Protein AF-0000000071562976 (afdb_homodimer)

Radius of gyration: 23.57 Å; Cα contacts (8 Å, |Δi|>4): 390; chains: 2; bounding box: 51×80×64 Å

pLDDT: mean 84.8, std 20.84, range [28.28, 98.75]

Secondary structure (DSSP, 8-state):
--------------HHHHHHHHHHHH-HHHHTT-EEEEEHHHHHTTTTTT--HHHHHHHHHHHHH--BTTB-----HHHHHHHHT--HHHHHHHHHHHHHTTS-EEE--B-TTSPBPPPEEE-HHHHHHHHHHHHHHHHHHHHHHHHHHHHHS-HHHHHH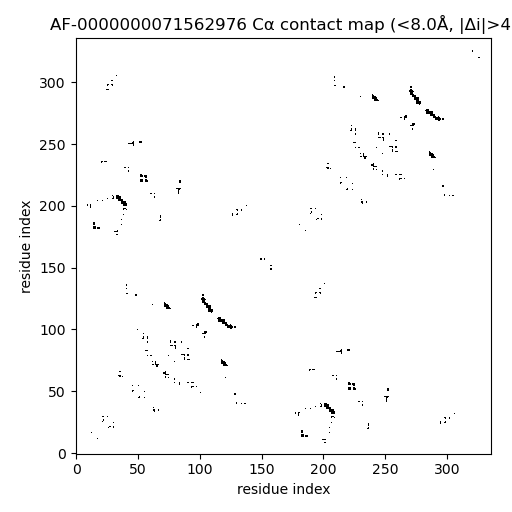HHH-----/--------------HHHHHHHHHHHH-HHHHTT-EEEEEHHHHHTTTTTT--HHHHHHHHHHHHH--BTTB-----HHHHHHHHT--HHHHHHHHHHHHHTTS-EEEEEE-TTSPEEEEEEE-HHHHHHHHHHHHHHHHHHHHHHHHHHHHHS-HHHHHHHHH-----

Sequence (336 aa):
MSDVQETAKVIPLRPAKAAKASEAKWGTAVMNMGFAIIPSLLLRAQQRLGLNPTQLAVLLQLCDYWWDEKRKPFPSKEALSQRLGLSTRQVQRHIADLEKADLVKRIERIGRHGGKLSNTYDLSGLVKRLQALEPEFRQVEEENRQRREEVGQPRHRRRIIGRIDPTPMSDVQETAKVIPLRPAKAAKASEAKWGTAVMNMGFAIIPSLLLRAQQRLGLNPTQLAVLLQLCDYWWDEKRKPFPSKEALSQRLGLSTRQVQRHIADLEKADLVKRIERIGRHGGKLSNTYDLSGLVKRLQALEPEFRQVEEENRQRREEVGQPRHRRRIIGRIDPTP

Structure (mmCIF, N/CA/C/O backbone):
data_AF-0000000071562976-model_v1
#
loop_
_entity.id
_entity.type
_entity.pdbx_description
1 polymer 'Helix-turn-helix domain-containing protein'
#
loop_
_atom_site.group_PDB
_atom_site.id
_atom_site.type_symbol
_atom_site.label_atom_id
_atom_site.label_alt_id
_atom_site.label_comp_id
_atom_site.label_asym_id
_atom_site.label_entity_id
_atom_site.label_seq_id
_atom_site.pdbx_PDB_ins_code
_atom_site.Cartn_x
_atom_site.Cartn_y
_atom_site.Cartn_z
_atom_site.occupancy
_atom_site.B_iso_or_equiv
_atom_site.auth_seq_id
_atom_site.auth_comp_id
_atom_site.auth_asym_id
_atom_site.auth_atom_id
_atom_site.pdbx_PDB_model_num
ATOM 1 N N . MET A 1 1 ? -13.117 -30.938 -19.797 1 28.28 1 MET A N 1
ATOM 2 C CA . MET A 1 1 ? -13.328 -29.5 -19.625 1 28.28 1 MET A CA 1
ATOM 3 C C . MET A 1 1 ? -12.023 -28.812 -19.219 1 28.28 1 MET A C 1
ATOM 5 O O . MET A 1 1 ? -11.398 -29.188 -18.234 1 28.28 1 MET A O 1
ATOM 9 N N . SER A 1 2 ? -11.227 -28.266 -20.219 1 28.61 2 SER A N 1
ATOM 10 C CA . SER A 1 2 ? -9.914 -27.625 -20.203 1 28.61 2 SER A CA 1
ATOM 11 C C . SER A 1 2 ? -9.914 -26.422 -19.266 1 28.61 2 SER A C 1
ATOM 13 O O . SER A 1 2 ? -10.797 -25.562 -19.359 1 28.61 2 SER A O 1
ATOM 15 N N . ASP A 1 3 ? -9.391 -26.547 -18.078 1 30.34 3 ASP A N 1
ATOM 16 C CA . ASP A 1 3 ? -9.211 -25.5 -17.078 1 30.34 3 ASP A CA 1
ATOM 17 C C . ASP A 1 3 ? -8.523 -24.281 -17.688 1 30.34 3 ASP A C 1
ATOM 19 O O . ASP A 1 3 ? -7.387 -24.375 -18.156 1 30.34 3 ASP A O 1
ATOM 23 N N . VAL A 1 4 ? -9.242 -23.359 -18.297 1 33.41 4 VAL A N 1
ATOM 24 C CA . VAL A 1 4 ? -8.836 -22.031 -18.766 1 33.41 4 VAL A CA 1
ATOM 25 C C . VAL A 1 4 ? -8.016 -21.344 -17.672 1 33.41 4 VAL A C 1
ATOM 27 O O . VAL A 1 4 ? -8.547 -20.922 -16.641 1 33.41 4 VAL A O 1
ATOM 30 N N . GLN A 1 5 ? -6.836 -21.781 -17.422 1 32.97 5 GLN A N 1
ATOM 31 C CA . GLN A 1 5 ? -5.898 -20.984 -16.641 1 32.97 5 GLN A CA 1
ATOM 32 C C . GLN A 1 5 ? -5.809 -19.562 -17.188 1 32.97 5 GLN A C 1
ATOM 34 O O . GLN A 1 5 ? -5.121 -19.312 -18.172 1 32.97 5 GLN A O 1
ATOM 39 N N . GLU A 1 6 ? -6.871 -18.844 -17.141 1 33.91 6 GLU A N 1
ATOM 40 C CA . GLU A 1 6 ? -6.82 -17.438 -17.531 1 33.91 6 GLU A CA 1
ATOM 41 C C . GLU A 1 6 ? -5.625 -16.734 -16.891 1 33.91 6 GLU A C 1
ATOM 43 O O . GLU A 1 6 ? -5.551 -16.625 -15.664 1 33.91 6 GLU A O 1
ATOM 48 N N . THR A 1 7 ? -4.5 -16.891 -17.438 1 35.5 7 THR A N 1
ATOM 49 C CA . THR A 1 7 ? -3.311 -16.109 -17.156 1 35.5 7 THR A CA 1
ATOM 50 C C . THR A 1 7 ? -3.678 -14.641 -16.922 1 35.5 7 THR A C 1
ATOM 52 O O . THR A 1 7 ? -4.406 -14.047 -17.719 1 35.5 7 THR A O 1
ATOM 55 N N . ALA A 1 8 ? -3.744 -14.266 -15.68 1 39.56 8 ALA A N 1
ATOM 56 C CA . ALA A 1 8 ? -3.938 -12.844 -15.43 1 39.56 8 ALA A CA 1
ATOM 57 C C . ALA A 1 8 ? -2.977 -12 -16.281 1 39.56 8 ALA A C 1
ATOM 59 O O . ALA A 1 8 ? -1.781 -11.938 -15.977 1 39.56 8 ALA A O 1
ATOM 60 N N . LYS A 1 9 ? -3.162 -11.82 -17.594 1 34.53 9 LYS A N 1
ATOM 61 C CA . LYS A 1 9 ? -2.393 -10.859 -18.375 1 34.53 9 LYS A CA 1
ATOM 62 C C . LYS A 1 9 ? -2.398 -9.484 -17.719 1 34.53 9 LYS A C 1
ATOM 64 O O . LYS A 1 9 ? -3.461 -8.898 -17.5 1 34.53 9 LYS A O 1
ATOM 69 N N . VAL A 1 10 ? -1.383 -9.117 -17.094 1 38.47 10 VAL A N 1
ATOM 70 C CA . VAL A 1 10 ? -1.21 -7.738 -16.656 1 38.47 10 VAL A CA 1
ATOM 71 C C . VAL A 1 10 ? -1.42 -6.781 -17.828 1 38.47 10 VAL A C 1
ATOM 73 O O . VAL A 1 10 ? -0.586 -6.707 -18.734 1 38.47 10 VAL A O 1
ATOM 76 N N . ILE A 1 11 ? -2.566 -6.637 -18.453 1 40.69 11 ILE A N 1
ATOM 77 C CA . ILE A 1 11 ? -2.811 -5.586 -19.438 1 40.69 11 ILE A CA 1
ATOM 78 C C . ILE A 1 11 ? -2.473 -4.227 -18.828 1 40.69 11 ILE A C 1
ATOM 80 O O . ILE A 1 11 ? -2.955 -3.883 -17.75 1 40.69 11 ILE A O 1
ATOM 84 N N . PRO A 1 12 ? -1.401 -3.615 -19.344 1 45.16 12 PRO A N 1
ATOM 85 C CA . PRO A 1 12 ? -1.228 -2.232 -18.891 1 45.16 12 PRO A CA 1
ATOM 86 C C . PRO A 1 12 ? -2.541 -1.454 -18.859 1 45.16 12 PRO A C 1
ATOM 88 O O . PRO A 1 12 ? -3.223 -1.34 -19.875 1 45.16 12 PRO A O 1
ATOM 91 N N . LEU A 1 13 ? -3.262 -1.615 -17.891 1 53.12 13 LEU A N 1
ATOM 92 C CA . LEU A 1 13 ? -4.543 -0.92 -17.812 1 53.12 13 LEU A CA 1
ATOM 93 C C . LEU A 1 13 ? -4.375 0.564 -18.125 1 53.12 13 LEU A C 1
ATOM 95 O O . LEU A 1 13 ? -3.475 1.216 -17.578 1 53.12 13 LEU A O 1
ATOM 99 N N . ARG A 1 14 ? -4.977 1.063 -19.156 1 59.69 14 ARG A N 1
ATOM 100 C CA . ARG A 1 14 ? -5.133 2.49 -19.422 1 59.69 14 ARG A CA 1
ATOM 101 C C . ARG A 1 14 ? -5.648 3.227 -18.203 1 59.69 14 ARG A C 1
ATOM 103 O O . ARG A 1 14 ? -6.543 2.734 -17.5 1 59.69 14 ARG A O 1
ATOM 110 N N . PRO A 1 15 ? -5.059 4.215 -17.828 1 63.81 15 PRO A N 1
ATOM 111 C CA . PRO A 1 15 ? -5.363 4.969 -16.609 1 63.81 15 PRO A CA 1
ATOM 112 C C . PRO A 1 15 ? -6.863 5.137 -16.375 1 63.81 15 PRO A C 1
ATOM 114 O O . PRO A 1 15 ? -7.34 4.98 -15.258 1 63.81 15 PRO A O 1
ATOM 117 N N . ALA A 1 16 ? -7.57 5.367 -17.453 1 67.81 16 ALA A N 1
ATOM 118 C CA . ALA A 1 16 ? -9.016 5.539 -17.312 1 67.81 16 ALA A CA 1
ATOM 119 C C . ALA A 1 16 ? -9.68 4.234 -16.891 1 67.81 16 ALA A C 1
ATOM 121 O O . ALA A 1 16 ? -10.578 4.238 -16.047 1 67.81 16 ALA A O 1
ATOM 122 N N . LYS A 1 17 ? -9.242 3.209 -17.406 1 77.75 17 LYS A N 1
ATOM 123 C CA . LYS A 1 17 ? -9.789 1.901 -17.062 1 77.75 17 LYS A CA 1
ATOM 124 C C . LYS A 1 17 ? -9.438 1.53 -15.625 1 77.75 17 LYS A C 1
ATOM 126 O O . LYS A 1 17 ? -10.273 0.983 -14.898 1 77.75 17 LYS A O 1
ATOM 131 N N . ALA A 1 18 ? -8.32 1.975 -15.273 1 82.88 18 ALA A N 1
ATOM 132 C CA . ALA A 1 18 ? -7.875 1.669 -13.914 1 82.88 18 ALA A CA 1
ATOM 133 C C . ALA A 1 18 ? -8.703 2.43 -12.891 1 82.88 18 ALA A C 1
ATOM 135 O O . ALA A 1 18 ? -9.047 1.889 -11.836 1 82.88 18 ALA A O 1
ATOM 136 N N . ALA A 1 19 ? -9.016 3.68 -13.234 1 81.44 19 ALA A N 1
ATOM 137 C CA . ALA A 1 19 ? -9.844 4.484 -12.344 1 81.44 19 ALA A CA 1
ATOM 138 C C . ALA A 1 19 ? -11.242 3.896 -12.219 1 81.44 19 ALA A C 1
ATOM 140 O O . ALA A 1 19 ? -11.781 3.781 -11.109 1 81.44 19 ALA A O 1
ATOM 141 N N . LYS A 1 20 ? -11.789 3.537 -13.312 1 85.38 20 LYS A N 1
ATOM 142 C CA . LYS A 1 20 ? -13.125 2.941 -13.312 1 85.38 20 LYS A CA 1
ATOM 143 C C . LYS A 1 20 ? -13.133 1.619 -12.555 1 85.38 20 LYS A C 1
ATOM 145 O O . LYS A 1 20 ? -14.062 1.346 -11.789 1 85.38 20 LYS A O 1
ATOM 150 N N . ALA A 1 21 ? -12.125 0.85 -12.758 1 88.75 21 ALA A N 1
ATOM 151 C CA . ALA A 1 21 ? -12.023 -0.434 -12.07 1 88.75 21 ALA A CA 1
ATOM 152 C C . ALA A 1 21 ? -11.891 -0.238 -10.562 1 88.75 21 ALA A C 1
ATOM 154 O O . ALA A 1 21 ? -12.477 -0.989 -9.781 1 88.75 21 ALA A O 1
ATOM 155 N N . SER A 1 22 ? -11.188 0.788 -10.133 1 91.94 22 SER A N 1
ATOM 156 C CA . SER A 1 22 ? -11.008 1.069 -8.711 1 91.94 22 SER A CA 1
ATOM 157 C C . SER A 1 22 ? -12.305 1.552 -8.078 1 91.94 22 SER A C 1
ATOM 159 O O . SER A 1 22 ? -12.625 1.181 -6.941 1 91.94 22 SER A O 1
ATOM 161 N N . GLU A 1 23 ? -12.992 2.383 -8.852 1 92.75 23 GLU A N 1
ATOM 162 C CA . GLU A 1 23 ? -14.289 2.826 -8.359 1 92.75 23 GLU A CA 1
ATOM 163 C C . GLU A 1 23 ? -15.258 1.653 -8.211 1 92.75 23 GLU A C 1
ATOM 165 O O . GLU A 1 23 ? -16.062 1.612 -7.273 1 92.75 23 GLU A O 1
ATOM 170 N N . ALA A 1 24 ? -15.219 0.771 -9.156 1 92.19 24 ALA A N 1
ATOM 171 C CA . ALA A 1 24 ? -16.078 -0.412 -9.086 1 92.19 24 ALA A CA 1
ATOM 172 C C . ALA A 1 24 ? -15.703 -1.285 -7.891 1 92.19 24 ALA A C 1
ATOM 174 O O . ALA A 1 24 ? -16.578 -1.861 -7.242 1 92.19 24 ALA A O 1
ATOM 175 N N . LYS A 1 25 ? -14.484 -1.348 -7.508 1 94.06 25 LYS A N 1
ATOM 176 C CA . LYS A 1 25 ? -13.992 -2.189 -6.422 1 94.06 25 LYS A CA 1
ATOM 177 C C . LYS A 1 25 ? -14.25 -1.543 -5.062 1 94.06 25 LYS A C 1
ATOM 179 O O . LYS A 1 25 ? -14.82 -2.17 -4.168 1 94.06 25 LYS A O 1
ATOM 184 N N . TRP A 1 26 ? -13.922 -0.272 -4.973 1 96.25 26 TRP A N 1
ATOM 185 C CA . TRP A 1 26 ? -13.844 0.362 -3.662 1 96.25 26 TRP A CA 1
ATOM 186 C C . TRP A 1 26 ? -15.047 1.26 -3.414 1 96.25 26 TRP A C 1
ATOM 188 O O . TRP A 1 26 ? -15.367 1.577 -2.266 1 96.25 26 TRP A O 1
ATOM 198 N N . GLY A 1 27 ? -15.742 1.74 -4.441 1 95.94 27 GLY A N 1
ATOM 199 C CA . GLY A 1 27 ? -16.797 2.734 -4.352 1 95.94 27 GLY A CA 1
ATOM 200 C C . GLY A 1 27 ? -16.328 4.141 -4.664 1 95.94 27 GLY A C 1
ATOM 201 O O . GLY A 1 27 ? -15.219 4.523 -4.301 1 95.94 27 GLY A O 1
ATOM 202 N N . THR A 1 28 ? -17.203 4.855 -5.27 1 96 28 THR A N 1
ATOM 203 C CA . THR A 1 28 ? -16.875 6.191 -5.742 1 96 28 THR A CA 1
ATOM 204 C C . THR A 1 28 ? -16.578 7.121 -4.566 1 96 28 THR A C 1
ATOM 206 O O . THR A 1 28 ? -15.594 7.871 -4.594 1 96 28 THR A O 1
ATOM 209 N N . ALA A 1 29 ? -17.344 7.07 -3.572 1 97 29 ALA A N 1
ATOM 210 C CA . ALA A 1 29 ? -17.172 7.957 -2.422 1 97 29 ALA A CA 1
ATOM 211 C C . ALA A 1 29 ? -15.812 7.738 -1.769 1 97 29 ALA A C 1
ATOM 213 O O . ALA A 1 29 ? -15.133 8.703 -1.409 1 97 29 ALA A O 1
ATOM 214 N N . VAL A 1 30 ? -15.398 6.504 -1.681 1 97.88 30 VAL A N 1
ATOM 215 C CA . VAL A 1 30 ? -14.125 6.145 -1.073 1 97.88 30 VAL A CA 1
ATOM 216 C C . VAL A 1 30 ? -12.977 6.641 -1.949 1 97.88 30 VAL A C 1
ATOM 218 O O . VAL A 1 30 ? -12.016 7.238 -1.451 1 97.88 30 VAL A O 1
ATOM 221 N N . MET A 1 31 ? -13.125 6.512 -3.258 1 95.44 31 MET A N 1
ATOM 222 C CA . MET A 1 31 ? -12.055 6.895 -4.176 1 95.44 31 MET A CA 1
ATOM 223 C C . MET A 1 31 ? -11.945 8.414 -4.277 1 95.44 31 MET A C 1
ATOM 225 O O . MET A 1 31 ? -10.859 8.945 -4.508 1 95.44 31 MET A O 1
ATOM 229 N N . ASN A 1 32 ? -13.039 9.102 -3.98 1 94.19 32 ASN A N 1
ATOM 230 C CA . ASN A 1 32 ? -13.047 10.562 -4.059 1 94.19 32 ASN A CA 1
ATOM 231 C C . ASN A 1 32 ? -12.273 11.188 -2.9 1 94.19 32 ASN A C 1
ATOM 233 O O . ASN A 1 32 ? -11.953 12.375 -2.934 1 94.19 32 ASN A O 1
ATOM 237 N N . MET A 1 33 ? -11.969 10.383 -1.949 1 95.31 33 MET A N 1
ATOM 238 C CA . MET A 1 33 ? -11.156 10.883 -0.845 1 95.31 33 MET A CA 1
ATOM 239 C C . MET A 1 33 ? -9.672 10.828 -1.188 1 95.31 33 MET A C 1
ATOM 241 O O . MET A 1 33 ? -8.828 11.273 -0.403 1 95.31 33 MET A O 1
ATOM 245 N N . GLY A 1 34 ? -9.367 10.266 -2.336 1 93.5 34 GLY A N 1
ATOM 246 C CA . GLY A 1 34 ? -7.992 10.148 -2.789 1 93.5 34 GLY A CA 1
ATOM 247 C C . GLY A 1 34 ? -7.488 8.719 -2.812 1 93.5 34 GLY A C 1
ATOM 248 O O . GLY A 1 34 ? -8.125 7.82 -2.268 1 93.5 34 GLY A O 1
ATOM 249 N N . PHE A 1 35 ? -6.371 8.578 -3.479 1 94.81 35 PHE A N 1
ATOM 250 C CA . PHE A 1 35 ? -5.773 7.25 -3.615 1 94.81 35 PHE A CA 1
ATOM 251 C C . PHE A 1 35 ? -4.281 7.355 -3.902 1 94.81 35 PHE A C 1
ATOM 253 O O . PHE A 1 35 ? -3.799 8.406 -4.34 1 94.81 35 PHE A O 1
ATOM 260 N N . ALA A 1 36 ? -3.609 6.312 -3.557 1 95.06 36 ALA A N 1
ATOM 261 C CA . ALA A 1 36 ? -2.199 6.152 -3.9 1 95.06 36 ALA A CA 1
ATOM 262 C C . ALA A 1 36 ? -2.012 5.066 -4.953 1 95.06 36 ALA A C 1
ATOM 264 O O . ALA A 1 36 ? -2.598 3.984 -4.852 1 95.06 36 ALA A O 1
ATOM 265 N N . ILE A 1 37 ? -1.246 5.422 -5.984 1 94.19 37 ILE A N 1
ATOM 266 C CA . ILE A 1 37 ? -0.878 4.422 -6.98 1 94.19 37 ILE A CA 1
ATOM 267 C C . ILE A 1 37 ? 0.48 3.818 -6.629 1 94.19 37 ILE A C 1
ATOM 269 O O . ILE A 1 37 ? 1.503 4.504 -6.68 1 94.19 37 ILE A O 1
ATOM 273 N N . ILE A 1 38 ? 0.472 2.574 -6.293 1 96.62 38 ILE A N 1
ATOM 274 C CA . ILE A 1 38 ? 1.676 1.891 -5.832 1 96.62 38 ILE A CA 1
ATOM 275 C C . ILE A 1 38 ? 2.168 0.925 -6.91 1 96.62 38 ILE A C 1
ATOM 277 O O . ILE A 1 38 ? 1.433 0.028 -7.328 1 96.62 38 ILE A O 1
ATOM 281 N N . PRO A 1 39 ? 3.381 1.132 -7.375 1 97.31 39 PRO A N 1
ATOM 282 C CA . PRO A 1 39 ? 3.887 0.134 -8.32 1 97.31 39 PRO A CA 1
ATOM 283 C C . PRO A 1 39 ? 3.852 -1.284 -7.754 1 97.31 39 PRO A C 1
ATOM 285 O O . PRO A 1 39 ? 4.273 -1.513 -6.617 1 97.31 39 PRO A O 1
ATOM 288 N N . SER A 1 40 ? 3.359 -2.24 -8.578 1 97.62 40 SER A N 1
ATOM 289 C CA . SER A 1 40 ? 3.342 -3.633 -8.148 1 97.62 40 SER A CA 1
ATOM 290 C C . SER A 1 40 ? 4.746 -4.125 -7.809 1 97.62 40 SER A C 1
ATOM 292 O O . SER A 1 40 ? 4.922 -4.945 -6.902 1 97.62 40 SER A O 1
ATOM 294 N N . LEU A 1 41 ? 5.691 -3.564 -8.516 1 98.44 41 LEU A N 1
ATOM 295 C CA . LEU A 1 41 ? 7.082 -3.951 -8.289 1 98.44 41 LEU A CA 1
ATOM 296 C C . LEU A 1 41 ? 7.504 -3.66 -6.855 1 98.44 41 LEU A C 1
ATOM 298 O O . LEU A 1 41 ? 8.289 -4.41 -6.27 1 98.44 41 LEU A O 1
ATOM 302 N N . LEU A 1 42 ? 7.023 -2.588 -6.246 1 98.69 42 LEU A N 1
ATOM 303 C CA . LEU A 1 42 ? 7.328 -2.256 -4.855 1 98.69 42 LEU A CA 1
ATOM 304 C C . LEU A 1 42 ? 6.879 -3.369 -3.92 1 98.69 42 LEU A C 1
ATOM 306 O O . LEU A 1 42 ? 7.613 -3.754 -3.006 1 98.69 42 LEU A O 1
ATOM 310 N N . LEU A 1 43 ? 5.746 -3.928 -4.195 1 98.56 43 LEU A N 1
ATOM 311 C CA . LEU A 1 43 ? 5.18 -4.977 -3.355 1 98.56 43 LEU A CA 1
ATOM 312 C C . LEU A 1 43 ? 5.82 -6.328 -3.666 1 98.56 43 LEU A C 1
ATOM 314 O O . LEU A 1 43 ? 6.188 -7.07 -2.752 1 98.56 43 LEU A O 1
ATOM 318 N N . ARG A 1 44 ? 6.047 -6.602 -4.926 1 98.12 44 ARG A N 1
ATOM 319 C CA . ARG A 1 44 ? 6.621 -7.875 -5.348 1 98.12 44 ARG A CA 1
ATOM 320 C C . ARG A 1 44 ? 8.07 -8 -4.883 1 98.12 44 ARG A C 1
ATOM 322 O O . ARG A 1 44 ? 8.531 -9.102 -4.566 1 98.12 44 ARG A O 1
ATOM 329 N N . ALA A 1 45 ? 8.766 -6.902 -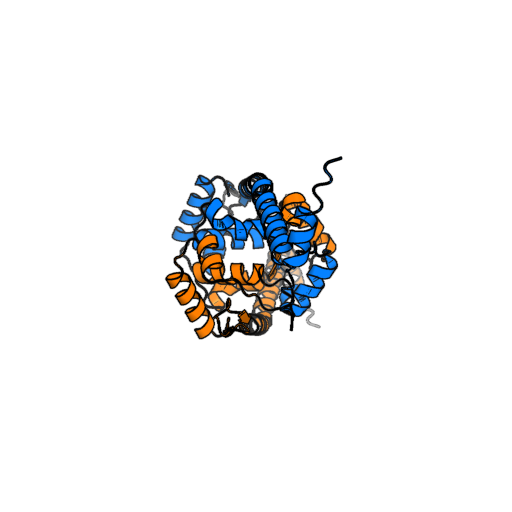4.848 1 98.44 45 ALA A N 1
ATOM 330 C CA . ALA A 1 45 ? 10.188 -6.918 -4.535 1 98.44 45 ALA A CA 1
ATOM 331 C C . ALA A 1 45 ? 10.43 -6.594 -3.062 1 98.44 45 ALA A C 1
ATOM 333 O O . ALA A 1 45 ? 11.547 -6.238 -2.674 1 98.44 45 ALA A O 1
ATOM 334 N N . GLN A 1 46 ? 9.438 -6.684 -2.27 1 98.56 46 GLN A N 1
ATOM 335 C CA . GLN A 1 46 ? 9.547 -6.312 -0.862 1 98.56 46 GLN A CA 1
ATOM 336 C C . GLN A 1 46 ? 10.766 -6.965 -0.213 1 98.56 46 GLN A C 1
ATOM 338 O O . GLN A 1 46 ? 11.57 -6.289 0.43 1 98.56 46 GLN A O 1
ATOM 343 N N . GLN A 1 47 ? 11.023 -8.227 -0.416 1 97.12 47 GLN A N 1
ATOM 344 C CA . GLN A 1 47 ? 12.133 -8.938 0.206 1 97.12 47 GLN A CA 1
ATOM 345 C C . GLN A 1 47 ? 13.469 -8.5 -0.393 1 97.12 47 GLN A C 1
ATOM 347 O O . GLN A 1 47 ? 14.461 -8.344 0.326 1 97.12 47 GLN A O 1
ATOM 352 N N . ARG A 1 48 ? 13.445 -8.336 -1.679 1 97 48 ARG A N 1
ATOM 353 C CA . ARG A 1 48 ? 14.664 -7.898 -2.346 1 97 48 ARG A CA 1
ATOM 354 C C . ARG A 1 48 ? 15.07 -6.504 -1.874 1 97 48 ARG A C 1
ATOM 356 O O . ARG A 1 48 ? 16.266 -6.18 -1.835 1 97 48 ARG A O 1
ATOM 363 N N . LEU A 1 49 ? 14.07 -5.715 -1.507 1 98.19 49 LEU A N 1
ATOM 364 C CA . LEU A 1 49 ? 14.312 -4.371 -0.995 1 98.19 49 LEU A CA 1
ATOM 365 C C . LEU A 1 49 ? 14.75 -4.418 0.466 1 98.19 49 LEU A C 1
ATOM 367 O O . LEU A 1 49 ? 15.148 -3.396 1.033 1 98.19 49 LEU A O 1
ATOM 371 N N . GLY A 1 50 ? 14.633 -5.543 1.075 1 97.31 50 GLY A N 1
ATOM 372 C CA . GLY A 1 50 ? 15.023 -5.703 2.465 1 97.31 50 GLY A CA 1
ATOM 373 C C . GLY A 1 50 ? 14.008 -5.145 3.443 1 97.31 50 GLY A C 1
ATOM 374 O O . GLY A 1 50 ? 14.359 -4.766 4.562 1 97.31 50 GLY A O 1
ATOM 375 N N . LEU A 1 51 ? 12.766 -5.109 3.057 1 98.44 51 LEU A N 1
ATOM 376 C CA . LEU A 1 51 ? 11.734 -4.48 3.879 1 98.44 51 LEU A CA 1
ATOM 377 C C . LEU A 1 51 ? 10.977 -5.52 4.688 1 98.44 51 LEU A C 1
ATOM 379 O O . LEU A 1 51 ? 10.406 -6.461 4.125 1 98.44 51 LEU A O 1
ATOM 383 N N . ASN A 1 52 ? 10.961 -5.367 5.98 1 98.19 52 ASN A N 1
ATOM 384 C CA . ASN A 1 52 ? 9.984 -6.125 6.754 1 98.19 52 ASN A CA 1
ATOM 385 C C . ASN A 1 52 ? 8.586 -5.523 6.633 1 98.19 52 ASN A C 1
ATOM 387 O O . ASN A 1 52 ? 8.422 -4.449 6.055 1 98.19 52 ASN A O 1
ATOM 391 N N . PRO A 1 53 ? 7.594 -6.207 7.137 1 98.56 53 PRO A N 1
ATOM 392 C CA . PRO A 1 53 ? 6.223 -5.73 6.934 1 98.56 53 PRO A CA 1
ATOM 393 C C . PRO A 1 53 ? 5.984 -4.344 7.523 1 98.56 53 PRO A C 1
ATOM 395 O O . PRO A 1 53 ? 5.277 -3.529 6.926 1 98.56 53 PRO A O 1
ATOM 398 N N . THR A 1 54 ? 6.574 -4.043 8.641 1 98.56 54 THR A N 1
ATOM 399 C CA . THR A 1 54 ? 6.379 -2.742 9.266 1 98.56 54 THR A CA 1
ATOM 400 C C . THR A 1 54 ? 7.031 -1.64 8.438 1 98.56 54 THR A C 1
ATOM 402 O O . THR A 1 54 ? 6.445 -0.573 8.242 1 98.56 54 THR A O 1
ATOM 405 N N . GLN A 1 55 ? 8.188 -1.931 7.977 1 98.56 55 GLN A N 1
ATOM 406 C CA . GLN A 1 55 ? 8.891 -0.972 7.129 1 98.56 55 GLN A CA 1
ATOM 407 C C . GLN A 1 55 ? 8.117 -0.713 5.836 1 98.56 55 GLN A C 1
ATOM 409 O O . GLN A 1 55 ? 8.047 0.424 5.363 1 98.56 55 GLN A O 1
ATOM 414 N N . LEU A 1 56 ? 7.527 -1.733 5.281 1 98.75 56 LEU A N 1
ATOM 415 C CA . LEU A 1 56 ? 6.672 -1.55 4.113 1 98.75 56 LEU A CA 1
ATOM 416 C C . LEU A 1 56 ? 5.484 -0.652 4.441 1 98.75 56 LEU A C 1
ATOM 418 O O . LEU A 1 56 ? 5.145 0.242 3.666 1 98.75 56 LEU A O 1
ATOM 422 N N . ALA A 1 57 ? 4.871 -0.912 5.566 1 98.75 57 ALA A N 1
ATOM 423 C CA . ALA A 1 57 ? 3.717 -0.112 5.973 1 98.75 57 ALA A CA 1
ATOM 424 C C . ALA A 1 57 ? 4.094 1.36 6.109 1 98.75 57 ALA A C 1
ATOM 426 O O . ALA A 1 57 ? 3.371 2.238 5.633 1 98.75 57 ALA A O 1
ATOM 427 N N . VAL A 1 58 ? 5.242 1.632 6.719 1 98.69 58 VAL A N 1
ATOM 428 C CA . VAL A 1 58 ? 5.727 3 6.871 1 98.69 58 VAL A CA 1
ATOM 429 C C . VAL A 1 58 ? 5.945 3.629 5.496 1 98.69 58 VAL A C 1
ATOM 431 O O . VAL A 1 58 ? 5.535 4.766 5.258 1 98.69 58 VAL A O 1
ATOM 434 N N . LEU A 1 59 ? 6.527 2.883 4.648 1 98.44 59 LEU A N 1
ATOM 435 C CA . LEU A 1 59 ? 6.832 3.355 3.303 1 98.44 59 LEU A CA 1
ATOM 436 C C . LEU A 1 59 ? 5.551 3.664 2.531 1 98.44 59 LEU A C 1
ATOM 438 O O . LEU A 1 59 ? 5.469 4.68 1.839 1 98.44 59 LEU A O 1
ATOM 442 N N . LEU A 1 60 ? 4.559 2.873 2.688 1 98.44 60 LEU A N 1
ATOM 443 C CA . LEU A 1 60 ? 3.299 3.064 1.979 1 98.44 60 LEU A CA 1
ATOM 444 C C . LEU A 1 60 ? 2.541 4.266 2.531 1 98.44 60 LEU A C 1
ATOM 446 O O . LEU A 1 60 ? 1.874 4.984 1.78 1 98.44 60 LEU A O 1
ATOM 450 N N . GLN A 1 61 ? 2.639 4.473 3.807 1 98.44 61 GLN A N 1
ATOM 451 C CA . GLN A 1 61 ? 2.07 5.68 4.391 1 98.44 61 GLN A CA 1
ATOM 452 C C . GLN A 1 61 ? 2.729 6.934 3.814 1 98.44 61 GLN A C 1
ATOM 454 O O . GLN A 1 61 ? 2.045 7.898 3.469 1 98.44 61 GLN A O 1
ATOM 459 N N . LEU A 1 62 ? 4.039 6.898 3.67 1 98.06 62 LEU A N 1
ATOM 460 C CA . LEU A 1 62 ? 4.754 8.023 3.07 1 98.06 62 LEU A CA 1
ATOM 461 C C . LEU A 1 62 ? 4.32 8.234 1.624 1 98.06 62 LEU A C 1
ATOM 463 O O . LEU A 1 62 ? 4.133 9.367 1.187 1 98.06 62 LEU A O 1
ATOM 467 N N . CYS A 1 63 ? 4.086 7.152 0.911 1 97.12 63 CYS A N 1
ATOM 468 C CA . CYS A 1 63 ? 3.656 7.227 -0.481 1 97.12 63 CYS A CA 1
ATOM 469 C C . CYS A 1 63 ? 2.271 7.852 -0.59 1 97.12 63 CYS A C 1
ATOM 471 O O . CYS A 1 63 ? 1.985 8.57 -1.548 1 97.12 63 CYS A O 1
ATOM 473 N N . ASP A 1 64 ? 1.445 7.605 0.349 1 96.75 64 ASP A N 1
ATOM 474 C CA . ASP A 1 64 ? 0.101 8.172 0.333 1 96.75 64 ASP A CA 1
ATOM 475 C C . ASP A 1 64 ? 0.147 9.695 0.461 1 96.75 64 ASP A C 1
ATOM 477 O O . ASP A 1 64 ? -0.712 10.398 -0.08 1 96.75 64 ASP A O 1
ATOM 481 N N . TYR A 1 65 ? 1.158 10.195 1.168 1 96.25 65 TYR A N 1
ATOM 482 C CA . TYR A 1 65 ? 1.326 11.641 1.325 1 96.25 65 TYR A CA 1
ATOM 483 C C . TYR A 1 65 ? 1.956 12.25 0.08 1 96.25 65 TYR A C 1
ATOM 485 O O . TYR A 1 65 ? 1.95 13.477 -0.087 1 96.25 65 TYR A O 1
ATOM 493 N N . TRP A 1 66 ? 2.51 11.391 -0.794 1 92.5 66 TRP A N 1
ATOM 494 C CA . TRP A 1 66 ? 3.252 11.859 -1.959 1 92.5 66 TRP A CA 1
ATOM 495 C C . TRP A 1 66 ? 2.334 12.008 -3.168 1 92.5 66 TRP A C 1
ATOM 497 O O . TRP A 1 66 ? 2.318 11.148 -4.051 1 92.5 66 TRP A O 1
ATOM 507 N N . TRP A 1 67 ? 1.631 13.07 -3.311 1 80.69 67 TRP A N 1
ATOM 508 C CA . TRP A 1 67 ? 0.62 13.273 -4.344 1 80.69 67 TRP A CA 1
ATOM 509 C C . TRP A 1 67 ? 1.235 13.898 -5.594 1 80.69 67 TRP A C 1
ATOM 511 O O . TRP A 1 67 ? 0.779 13.641 -6.711 1 80.69 67 TRP A O 1
ATOM 521 N N . ASP A 1 68 ? 2.193 14.703 -5.402 1 77.19 68 ASP A N 1
ATOM 522 C CA . ASP A 1 68 ? 2.83 15.43 -6.5 1 77.19 68 ASP A CA 1
ATOM 523 C C . ASP A 1 68 ? 4.328 15.148 -6.551 1 77.19 68 ASP A C 1
ATOM 525 O O . ASP A 1 68 ? 5.043 15.375 -5.57 1 77.19 68 ASP A O 1
ATOM 529 N N . GLU A 1 69 ? 4.711 14.703 -7.75 1 78.38 69 GLU A N 1
ATOM 530 C CA . GLU A 1 69 ? 6.117 14.367 -7.93 1 78.38 69 GLU A CA 1
ATOM 531 C C . GLU A 1 69 ? 7.023 15.508 -7.473 1 78.38 69 GLU A C 1
ATOM 533 O O . GLU A 1 69 ? 8.094 15.273 -6.918 1 78.38 69 GLU A O 1
ATOM 538 N N . LYS A 1 70 ? 6.578 16.672 -7.672 1 84.06 70 LYS A N 1
ATOM 539 C CA . LYS A 1 70 ? 7.43 17.828 -7.402 1 84.06 70 LYS A CA 1
ATOM 540 C C . LYS A 1 70 ? 7.344 18.25 -5.938 1 84.06 70 LYS A C 1
ATOM 542 O O . LYS A 1 70 ? 8.117 19.094 -5.477 1 84.06 70 LYS A O 1
ATOM 547 N N . ARG A 1 71 ? 6.465 17.688 -5.219 1 87.5 71 ARG A N 1
ATOM 548 C CA . ARG A 1 71 ? 6.293 18.031 -3.812 1 87.5 71 ARG A CA 1
ATOM 549 C C . ARG A 1 71 ? 6.5 16.797 -2.924 1 87.5 71 ARG A C 1
ATOM 551 O O . ARG A 1 71 ? 5.625 15.938 -2.83 1 87.5 71 ARG A O 1
ATOM 558 N N . LYS A 1 72 ? 7.586 16.875 -2.254 1 92.31 72 LYS A N 1
ATOM 559 C CA . LYS A 1 72 ? 7.91 15.773 -1.354 1 92.31 72 LYS A CA 1
ATOM 560 C C . LYS A 1 72 ? 6.926 15.703 -0.191 1 92.31 72 LYS A C 1
ATOM 562 O O . LYS A 1 72 ? 6.438 16.734 0.276 1 92.31 72 LYS A O 1
ATOM 567 N N . PRO A 1 73 ? 6.613 14.461 0.233 1 94.44 73 PRO A N 1
ATOM 568 C CA . PRO A 1 73 ? 5.711 14.328 1.377 1 94.44 73 PRO A CA 1
ATOM 569 C C . PRO A 1 73 ? 6.324 14.844 2.678 1 94.44 73 PRO A C 1
ATOM 571 O O . PRO A 1 73 ? 7.531 14.695 2.895 1 94.44 73 PRO A O 1
ATOM 574 N N . PHE A 1 74 ? 5.41 15.391 3.588 1 94.06 74 PHE A N 1
ATOM 575 C CA . PHE A 1 74 ? 5.941 15.922 4.836 1 94.06 74 PHE A CA 1
ATOM 576 C C . PHE A 1 74 ? 4.984 15.648 5.992 1 94.06 74 PHE A C 1
ATOM 578 O O . PHE A 1 74 ? 4.633 16.562 6.746 1 94.06 74 PHE A O 1
ATOM 585 N N . PRO A 1 75 ? 4.617 14.438 6.094 1 96 75 PRO A N 1
ATOM 586 C CA . PRO A 1 75 ? 3.844 14.102 7.293 1 96 75 PRO A CA 1
ATOM 587 C C . PRO A 1 75 ? 4.645 14.281 8.578 1 96 75 PRO A C 1
ATOM 589 O O . PRO A 1 75 ? 5.848 14.016 8.602 1 96 75 PRO A O 1
ATOM 592 N N . SER A 1 76 ? 3.91 14.75 9.648 1 95.94 76 SER A N 1
ATOM 593 C CA . SER A 1 76 ? 4.582 14.758 10.945 1 95.94 76 SER A CA 1
ATOM 594 C C . SER A 1 76 ? 4.766 13.344 11.484 1 95.94 76 SER A C 1
ATOM 596 O O . SER A 1 76 ? 4.059 12.422 11.078 1 95.94 76 SER A O 1
ATOM 598 N N . LYS A 1 77 ? 5.781 13.172 12.336 1 96.62 77 LYS A N 1
ATOM 599 C CA . LYS A 1 77 ? 5.973 11.883 13 1 96.62 77 LYS A CA 1
ATOM 600 C C . LYS A 1 77 ? 4.73 11.484 13.789 1 96.62 77 LYS A C 1
ATOM 602 O O . LYS A 1 77 ? 4.395 10.305 13.875 1 96.62 77 LYS A O 1
ATOM 607 N N . GLU A 1 78 ? 4.102 12.477 14.32 1 96.81 78 GLU A N 1
ATOM 608 C CA . GLU A 1 78 ? 2.889 12.234 15.094 1 96.81 78 GLU A CA 1
ATOM 609 C C . GLU A 1 78 ? 1.77 11.695 14.211 1 96.81 78 GLU A C 1
ATOM 611 O O . GLU A 1 78 ? 1.06 10.758 14.594 1 96.81 78 GLU A O 1
ATOM 616 N N . ALA A 1 79 ? 1.59 12.281 13.039 1 97 79 ALA A N 1
ATOM 617 C CA . ALA A 1 79 ? 0.57 11.812 12.102 1 97 79 ALA A CA 1
ATOM 618 C C . ALA A 1 79 ? 0.833 10.375 11.68 1 97 79 ALA A C 1
ATOM 620 O O . ALA A 1 79 ? -0.087 9.555 11.633 1 97 79 ALA A O 1
ATOM 621 N N . LEU A 1 80 ? 2.084 10.039 11.398 1 98.19 80 LEU A N 1
ATOM 622 C CA . LEU A 1 80 ? 2.451 8.672 11.023 1 98.19 80 LEU A CA 1
ATOM 623 C C . LEU A 1 80 ? 2.193 7.707 12.18 1 98.19 80 LEU A C 1
ATOM 625 O O . LEU A 1 80 ? 1.678 6.609 11.969 1 98.19 80 LEU A O 1
ATOM 629 N N . SER A 1 81 ? 2.586 8.164 13.375 1 98.44 81 SER A N 1
ATOM 630 C CA . SER A 1 81 ? 2.365 7.355 14.578 1 98.44 81 SER A CA 1
ATOM 631 C C . SER A 1 81 ? 0.891 7.004 14.742 1 98.44 81 SER A C 1
ATOM 633 O O . SER A 1 81 ? 0.548 5.848 14.984 1 98.44 81 SER A O 1
ATOM 635 N N . GLN A 1 82 ? 0.022 7.945 14.562 1 97.69 82 GLN A N 1
ATOM 636 C CA . GLN A 1 82 ? -1.415 7.75 14.727 1 97.69 82 GLN A CA 1
ATOM 637 C C . GLN A 1 82 ? -1.965 6.793 13.68 1 97.69 82 GLN A C 1
ATOM 639 O O . GLN A 1 82 ? -2.771 5.914 13.992 1 97.69 82 GLN A O 1
ATOM 644 N N . ARG A 1 83 ? -1.527 6.918 12.438 1 97.94 83 ARG A N 1
ATOM 645 C CA . ARG A 1 83 ? -2.012 6.039 11.375 1 97.94 83 ARG A CA 1
ATOM 646 C C . ARG A 1 83 ? -1.523 4.609 11.578 1 97.94 83 ARG A C 1
ATOM 648 O O . ARG A 1 83 ? -2.291 3.658 11.43 1 97.94 83 ARG A O 1
ATOM 655 N N . LEU A 1 84 ? -0.283 4.449 12.031 1 98.5 84 LEU A N 1
ATOM 656 C CA . LEU A 1 84 ? 0.381 3.15 12.039 1 98.5 84 LEU A CA 1
ATOM 657 C C . LEU A 1 84 ? 0.138 2.426 13.359 1 98.5 84 LEU A C 1
ATOM 659 O O . LEU A 1 84 ? 0.374 1.22 13.461 1 98.5 84 LEU A O 1
ATOM 663 N N . GLY A 1 85 ? -0.261 3.145 14.375 1 97.75 85 GLY A N 1
ATOM 664 C CA . GLY A 1 85 ? -0.376 2.553 15.703 1 97.75 85 GLY A CA 1
ATOM 665 C C . GLY A 1 85 ? 0.966 2.248 16.344 1 97.75 85 GLY A C 1
ATOM 666 O O . GLY A 1 85 ? 1.106 1.26 17.062 1 97.75 85 GLY A O 1
ATOM 667 N N . LEU A 1 86 ? 1.961 2.979 15.961 1 98.31 86 LEU A N 1
ATOM 668 C CA . LEU A 1 86 ? 3.309 2.885 16.516 1 98.31 86 LEU A CA 1
ATOM 669 C C . LEU A 1 86 ? 3.643 4.117 17.344 1 98.31 86 LEU A C 1
ATOM 671 O O . LEU A 1 86 ? 3.055 5.184 17.141 1 98.31 86 LEU A O 1
ATOM 675 N N . SER A 1 87 ? 4.516 3.963 18.25 1 98.38 87 SER A N 1
ATOM 676 C CA . SER A 1 87 ? 5.012 5.148 18.938 1 98.38 87 SER A CA 1
ATOM 677 C C . SER A 1 87 ? 5.855 6.016 18.016 1 98.38 87 SER A C 1
ATOM 679 O O . SER A 1 87 ? 6.395 5.527 17.016 1 98.38 87 SER A O 1
ATOM 681 N N . THR A 1 88 ? 5.961 7.262 18.328 1 97.81 88 THR A N 1
ATOM 682 C CA . THR A 1 88 ? 6.805 8.148 17.547 1 97.81 88 THR A CA 1
ATOM 683 C C . THR A 1 88 ? 8.242 7.637 17.5 1 97.81 88 THR A C 1
ATOM 685 O O . THR A 1 88 ? 8.938 7.793 16.5 1 97.81 88 THR A O 1
ATOM 688 N N . ARG A 1 89 ? 8.672 7.07 18.578 1 98.25 89 ARG A N 1
ATOM 689 C CA . ARG A 1 89 ? 10.016 6.496 18.641 1 98.25 89 ARG A CA 1
ATOM 690 C C . ARG A 1 89 ? 10.156 5.344 17.641 1 98.25 89 ARG A C 1
ATOM 692 O O . ARG A 1 89 ? 11.18 5.223 16.969 1 98.25 89 ARG A O 1
ATOM 699 N N . GLN A 1 90 ? 9.188 4.453 17.578 1 98.56 90 GLN A N 1
ATOM 700 C CA . GLN A 1 90 ? 9.195 3.346 16.625 1 98.56 90 GLN A CA 1
ATOM 701 C C . GLN A 1 90 ? 9.188 3.855 15.195 1 98.56 90 GLN A C 1
ATOM 703 O O . GLN A 1 90 ? 9.898 3.326 14.336 1 98.56 90 GLN A O 1
ATOM 708 N N . VAL A 1 91 ? 8.359 4.875 14.93 1 98.44 91 VAL A N 1
ATOM 709 C CA . VAL A 1 91 ? 8.312 5.48 13.602 1 98.44 91 VAL A CA 1
ATOM 710 C C . VAL A 1 91 ? 9.695 6.008 13.227 1 98.44 91 VAL A C 1
ATOM 712 O O . VAL A 1 91 ? 10.188 5.754 12.125 1 98.44 91 VAL A O 1
ATOM 715 N N . GLN A 1 92 ? 10.32 6.707 14.164 1 98 92 GLN A N 1
ATOM 716 C CA . GLN A 1 92 ? 11.656 7.258 13.93 1 98 92 GLN A CA 1
ATOM 717 C C . GLN A 1 92 ? 12.656 6.156 13.617 1 98 92 GLN A C 1
ATOM 719 O O . GLN A 1 92 ? 13.508 6.312 12.734 1 98 92 GLN A O 1
ATOM 724 N N . ARG A 1 93 ? 12.57 5.117 14.297 1 98.44 93 ARG A N 1
ATOM 725 C CA . ARG A 1 93 ? 13.484 3.994 14.094 1 98.44 93 ARG A CA 1
ATOM 726 C C . ARG A 1 93 ? 13.312 3.391 12.703 1 98.44 93 ARG A C 1
ATOM 728 O O . ARG A 1 93 ? 14.297 3.129 12.016 1 98.44 93 ARG A O 1
ATOM 735 N N . HIS A 1 94 ? 12.07 3.141 12.32 1 98.44 94 HIS A N 1
ATOM 736 C CA . HIS A 1 94 ? 11.82 2.547 11.016 1 98.44 94 HIS A CA 1
ATOM 737 C C . HIS A 1 94 ? 12.227 3.494 9.891 1 98.44 94 HIS A C 1
ATOM 739 O O . HIS A 1 94 ? 12.727 3.057 8.852 1 98.44 94 HIS A O 1
ATOM 745 N N . ILE A 1 95 ? 12 4.777 10.086 1 98.12 95 ILE A N 1
ATOM 746 C CA . ILE A 1 95 ? 12.453 5.758 9.102 1 98.12 95 ILE A CA 1
ATOM 747 C C . ILE A 1 95 ? 13.977 5.738 9.016 1 98.12 95 ILE A C 1
ATOM 749 O O . ILE A 1 95 ? 14.539 5.801 7.922 1 98.12 95 ILE A O 1
ATOM 753 N N . ALA A 1 96 ? 14.656 5.645 10.18 1 98.38 96 ALA A N 1
ATOM 754 C CA . ALA A 1 96 ? 16.109 5.555 10.211 1 98.38 96 ALA A CA 1
ATOM 755 C C . ALA A 1 96 ? 16.594 4.316 9.469 1 98.38 96 ALA A C 1
ATOM 757 O O . ALA A 1 96 ? 17.594 4.367 8.742 1 98.38 96 ALA A O 1
ATOM 758 N N . ASP A 1 97 ? 15.945 3.23 9.68 1 98.44 97 ASP A N 1
ATOM 759 C CA . ASP A 1 97 ? 16.281 1.995 8.977 1 98.44 97 ASP A CA 1
ATOM 760 C C . ASP A 1 97 ? 16.141 2.168 7.465 1 98.44 97 ASP A C 1
ATOM 762 O O . ASP A 1 97 ? 16.984 1.686 6.703 1 98.44 97 ASP A O 1
ATOM 766 N N . LEU A 1 98 ? 15.07 2.811 6.984 1 98.56 98 LEU A N 1
ATOM 767 C CA . LEU A 1 98 ? 14.828 3.051 5.566 1 98.56 98 LEU A CA 1
ATOM 768 C C . LEU A 1 98 ? 15.891 3.982 4.984 1 98.56 98 LEU A C 1
ATOM 770 O O . LEU A 1 98 ? 16.281 3.846 3.822 1 98.56 98 LEU A O 1
ATOM 774 N N . GLU A 1 99 ? 16.312 4.906 5.781 1 98.31 99 GLU A N 1
ATOM 775 C CA . GLU A 1 99 ? 17.391 5.801 5.371 1 98.31 99 GLU A CA 1
ATOM 776 C C . GLU A 1 99 ? 18.703 5.043 5.215 1 98.31 99 GLU A C 1
ATOM 778 O O . GLU A 1 99 ? 19.438 5.25 4.246 1 98.31 99 GLU A O 1
ATOM 783 N N . LYS A 1 100 ? 19 4.199 6.168 1 98.12 100 LYS A N 1
ATOM 784 C CA . LYS A 1 100 ? 20.203 3.381 6.113 1 98.12 100 LYS A CA 1
ATOM 785 C C . LYS A 1 100 ? 20.219 2.498 4.867 1 98.12 100 LYS A C 1
ATOM 787 O O . LYS A 1 100 ? 21.266 2.24 4.289 1 98.12 100 LYS A O 1
ATOM 792 N N . ALA A 1 101 ? 19.047 2.084 4.457 1 97.81 101 ALA A N 1
ATOM 793 C CA . ALA A 1 101 ? 18.906 1.239 3.273 1 97.81 101 ALA A CA 1
ATOM 794 C C . ALA A 1 101 ? 18.875 2.08 2 1 97.81 101 ALA A C 1
ATOM 796 O O . ALA A 1 101 ? 18.703 1.548 0.901 1 97.81 101 ALA A O 1
ATOM 797 N N . ASP A 1 102 ? 18.969 3.42 2.113 1 98 102 ASP A N 1
ATOM 798 C CA . ASP A 1 102 ? 19.031 4.379 1.015 1 98 102 ASP A CA 1
ATOM 799 C C . ASP A 1 102 ? 17.719 4.418 0.24 1 98 102 ASP A C 1
ATOM 801 O O . ASP A 1 102 ? 17.719 4.605 -0.979 1 98 102 ASP A O 1
ATOM 805 N N . LEU A 1 103 ? 16.609 4.172 0.935 1 98.62 103 LEU A N 1
ATOM 806 C CA . LEU A 1 103 ? 15.297 4.18 0.29 1 98.62 103 LEU A CA 1
ATOM 807 C C . LEU A 1 103 ? 14.578 5.504 0.538 1 98.62 103 LEU A C 1
ATOM 809 O O . LEU A 1 103 ? 13.82 5.973 -0.315 1 98.62 103 LEU A O 1
ATOM 813 N N . VAL A 1 104 ? 14.797 6.066 1.697 1 98.38 104 VAL A N 1
ATOM 814 C CA . VAL A 1 104 ? 14.18 7.32 2.109 1 98.38 104 VAL A CA 1
ATOM 815 C C . VAL A 1 104 ? 15.234 8.258 2.686 1 98.38 104 VAL A C 1
ATOM 817 O O . VAL A 1 104 ? 16.203 7.805 3.303 1 98.38 104 VAL A O 1
ATOM 820 N N . LYS A 1 105 ? 15.102 9.5 2.43 1 98 105 LYS A N 1
ATOM 821 C CA . LYS A 1 105 ? 15.945 10.508 3.064 1 98 105 LYS A CA 1
ATOM 822 C C . LYS A 1 105 ? 15.102 11.562 3.766 1 98 105 LYS A C 1
ATOM 824 O O . LYS A 1 105 ? 14.211 12.164 3.154 1 98 105 LYS A O 1
ATOM 829 N N . ARG A 1 106 ? 15.359 11.734 5.012 1 96.44 106 ARG A N 1
ATOM 830 C CA . ARG A 1 106 ? 14.688 12.773 5.785 1 96.44 106 ARG A CA 1
ATOM 831 C C . ARG A 1 106 ? 15.383 14.125 5.613 1 96.44 106 ARG A C 1
ATOM 833 O O . ARG A 1 106 ? 16.609 14.211 5.676 1 96.44 106 ARG A O 1
ATOM 840 N N . ILE A 1 107 ? 14.594 15.156 5.348 1 95.5 107 ILE A N 1
ATOM 841 C CA . ILE A 1 107 ? 15.102 16.516 5.203 1 95.5 107 ILE A CA 1
ATOM 842 C C . ILE A 1 107 ? 14.43 17.438 6.223 1 95.5 107 ILE A C 1
ATOM 844 O O . ILE A 1 107 ? 13.211 17.625 6.184 1 95.5 107 ILE A O 1
ATOM 848 N N . GLU A 1 108 ? 15.234 17.938 7.059 1 92.75 108 GLU A N 1
ATOM 849 C CA . GLU A 1 108 ? 14.688 18.828 8.086 1 92.75 108 GLU A CA 1
ATOM 850 C C . GLU A 1 108 ? 14.227 20.141 7.477 1 92.75 108 GLU A C 1
ATOM 852 O O . GLU A 1 108 ? 14.859 20.672 6.562 1 92.75 108 GLU A O 1
ATOM 857 N N . ARG A 1 109 ? 13.102 20.547 8.008 1 89.88 109 ARG A N 1
ATOM 858 C CA . ARG A 1 109 ? 12.547 21.844 7.633 1 89.88 109 ARG A CA 1
ATOM 859 C C . ARG A 1 109 ? 12.5 22.781 8.828 1 89.88 109 ARG A C 1
ATOM 861 O O . ARG A 1 109 ? 12.141 22.375 9.938 1 89.88 109 ARG A O 1
ATOM 868 N N . ILE A 1 110 ? 13.031 23.984 8.617 1 88.19 110 ILE A N 1
ATOM 869 C CA . ILE A 1 110 ? 13.023 24.984 9.68 1 88.19 110 ILE A CA 1
ATOM 870 C C . ILE A 1 110 ? 12.133 26.156 9.273 1 88.19 110 ILE A C 1
ATOM 872 O O . ILE A 1 110 ? 12.219 26.656 8.148 1 88.19 110 ILE A O 1
ATOM 876 N N . GLY A 1 111 ? 11.211 26.422 10.141 1 85.69 111 GLY A N 1
ATOM 877 C CA . GLY A 1 111 ? 10.297 27.531 9.891 1 85.69 111 GLY A CA 1
ATOM 878 C C . GLY A 1 111 ? 10.969 28.891 9.898 1 85.69 111 GLY A C 1
ATOM 879 O O . GLY A 1 111 ? 12.133 29 10.289 1 85.69 111 GLY A O 1
ATOM 880 N N . ARG A 1 112 ? 10.242 29.844 9.445 1 85.69 112 ARG A N 1
ATOM 881 C CA . ARG A 1 112 ? 10.734 31.219 9.367 1 85.69 112 ARG A CA 1
ATOM 882 C C . ARG A 1 112 ? 11.195 31.719 10.727 1 85.69 112 ARG A C 1
ATOM 884 O O . ARG A 1 112 ? 12.195 32.438 10.828 1 85.69 112 ARG A O 1
ATOM 891 N N . HIS A 1 113 ? 10.523 31.312 11.734 1 89.25 113 HIS A N 1
ATOM 892 C CA . HIS A 1 113 ? 10.844 31.797 13.07 1 89.25 113 HIS A CA 1
ATOM 893 C C . HIS A 1 113 ? 11.742 30.812 13.812 1 89.25 113 HIS A C 1
ATOM 895 O O . HIS A 1 113 ? 11.875 30.891 15.031 1 89.25 113 HIS A O 1
ATOM 901 N N . GLY A 1 114 ? 12.266 29.859 13.07 1 84.06 114 GLY A N 1
ATOM 902 C CA . GLY A 1 114 ? 13.25 28.953 13.648 1 84.06 114 GLY A CA 1
ATOM 903 C C . GLY A 1 114 ? 12.641 27.672 14.188 1 84.06 114 GLY A C 1
ATOM 904 O O . GLY A 1 114 ? 13.359 26.781 14.633 1 84.06 114 GLY A O 1
ATOM 905 N N . GLY A 1 115 ? 11.375 27.609 14.289 1 87.5 115 GLY A N 1
ATOM 906 C CA . GLY A 1 115 ? 10.734 26.406 14.797 1 87.5 115 GLY A CA 1
ATOM 907 C C . GLY A 1 115 ? 10.828 25.219 13.852 1 87.5 115 GLY A C 1
ATOM 908 O O . GLY A 1 115 ? 10.891 25.406 12.633 1 87.5 115 GLY A O 1
ATOM 909 N N . LYS A 1 116 ? 11 24.141 14.516 1 87.06 116 LYS A N 1
ATOM 910 C CA . LYS A 1 116 ? 11.094 22.922 13.703 1 87.06 116 LYS A CA 1
ATOM 911 C C . LYS A 1 116 ? 9.742 22.578 13.086 1 87.06 116 LYS A C 1
ATOM 913 O O . LYS A 1 116 ? 8.711 22.625 13.758 1 87.06 116 LYS A O 1
ATOM 918 N N . LEU A 1 117 ? 9.703 22.344 11.742 1 88.94 117 LEU A N 1
ATOM 919 C CA . LEU A 1 117 ? 8.531 21.891 11.008 1 88.94 117 LEU A CA 1
ATOM 920 C C . LEU A 1 117 ? 8.617 20.391 10.727 1 88.94 117 LEU A C 1
ATOM 922 O O . LEU A 1 117 ? 9.625 19.75 11.031 1 88.94 117 LEU A O 1
ATOM 926 N N . SER A 1 118 ? 7.469 19.875 10.312 1 92 118 SER A N 1
ATOM 927 C CA . SER A 1 118 ? 7.512 18.484 9.906 1 92 118 SER A CA 1
ATOM 928 C C . SER A 1 118 ? 8.602 18.234 8.859 1 92 118 SER A C 1
ATOM 930 O O . SER A 1 118 ? 8.828 19.078 7.992 1 92 118 SER A O 1
ATOM 932 N N . ASN A 1 119 ? 9.266 17.125 9.016 1 93.19 119 ASN A N 1
ATOM 933 C CA . ASN A 1 119 ? 10.289 16.75 8.039 1 93.19 119 ASN A CA 1
ATOM 934 C C . ASN A 1 119 ? 9.68 16.484 6.664 1 93.19 119 ASN A C 1
ATOM 936 O O . ASN A 1 119 ? 8.516 16.094 6.566 1 93.19 119 ASN A O 1
ATOM 940 N N . THR A 1 120 ? 10.469 16.766 5.656 1 95.25 120 THR A N 1
ATOM 941 C CA . THR A 1 120 ? 10.172 16.281 4.312 1 95.25 120 THR A CA 1
ATOM 942 C C . THR A 1 120 ? 10.875 14.953 4.051 1 95.25 120 THR A C 1
ATOM 944 O O . THR A 1 120 ? 11.984 14.719 4.543 1 95.25 120 THR A O 1
ATOM 947 N N . TYR A 1 121 ? 10.266 14.148 3.256 1 97.69 121 TYR A N 1
ATOM 948 C CA . TYR A 1 121 ? 10.828 12.836 2.959 1 97.69 121 TYR A CA 1
ATOM 949 C C . TYR A 1 121 ? 11.086 12.68 1.465 1 97.69 121 TYR A C 1
ATOM 951 O O . TYR A 1 121 ? 10.164 12.805 0.653 1 97.69 121 TYR A O 1
ATOM 959 N N . ASP A 1 122 ? 12.352 12.484 1.154 1 97.19 122 ASP A N 1
ATOM 960 C CA . ASP A 1 122 ? 12.766 12.234 -0.222 1 97.19 122 ASP A CA 1
ATOM 961 C C . ASP A 1 122 ? 12.734 10.742 -0.546 1 97.19 122 ASP A C 1
ATOM 963 O O . ASP A 1 122 ? 13.508 9.961 0.017 1 97.19 122 ASP A O 1
ATOM 967 N N . LEU A 1 123 ? 11.898 10.32 -1.506 1 97.56 123 LEU A N 1
ATOM 968 C CA . LEU A 1 123 ? 11.727 8.914 -1.841 1 97.56 123 LEU A CA 1
ATOM 969 C C . LEU A 1 123 ? 12.469 8.562 -3.129 1 97.56 123 LEU A C 1
ATOM 971 O O . LEU A 1 123 ? 12.234 7.504 -3.713 1 97.56 123 LEU A O 1
ATOM 975 N N . SER A 1 124 ? 13.352 9.453 -3.592 1 97 124 SER A N 1
ATOM 976 C CA . SER A 1 124 ? 14.086 9.219 -4.832 1 97 124 SER A CA 1
ATOM 977 C C . SER A 1 124 ? 14.945 7.965 -4.738 1 97 124 SER A C 1
ATOM 979 O O . SER A 1 124 ? 15.195 7.293 -5.742 1 97 124 SER A O 1
ATOM 981 N N . GLY A 1 125 ? 15.461 7.691 -3.537 1 98.25 125 GLY A N 1
ATOM 982 C CA . GLY A 1 125 ? 16.203 6.457 -3.342 1 98.25 125 GLY A CA 1
ATOM 983 C C . GLY A 1 125 ? 15.383 5.215 -3.621 1 98.25 125 GLY A C 1
ATOM 984 O O . GLY A 1 125 ? 15.875 4.27 -4.242 1 98.25 125 GLY A O 1
ATOM 985 N N . LEU A 1 126 ? 14.164 5.156 -3.156 1 98.5 126 LEU A N 1
ATOM 986 C CA . LEU A 1 126 ? 13.242 4.062 -3.441 1 98.5 126 LEU A CA 1
ATOM 987 C C . LEU A 1 126 ? 13 3.936 -4.941 1 98.5 126 LEU A C 1
ATOM 989 O O . LEU A 1 126 ? 13.023 2.83 -5.488 1 98.5 126 LEU A O 1
ATOM 993 N N . VAL A 1 127 ? 12.766 5.039 -5.59 1 98.06 127 VAL A N 1
ATOM 994 C CA . VAL A 1 127 ? 12.5 5.074 -7.027 1 98.06 127 VAL A CA 1
ATOM 995 C C . VAL A 1 127 ? 13.688 4.484 -7.785 1 98.06 127 VAL A C 1
ATOM 997 O O . VAL A 1 127 ? 13.508 3.625 -8.648 1 98.06 127 VAL A O 1
ATOM 1000 N N . LYS A 1 128 ? 14.852 4.934 -7.41 1 98.44 128 LYS A N 1
ATOM 1001 C CA . LYS A 1 128 ? 16.062 4.449 -8.055 1 98.44 128 LYS A CA 1
ATOM 1002 C C . LYS A 1 128 ? 16.234 2.945 -7.863 1 98.44 128 LYS A C 1
ATOM 1004 O O . LYS A 1 128 ? 16.594 2.23 -8.805 1 98.44 128 LYS A O 1
ATOM 1009 N N . ARG A 1 129 ? 16 2.539 -6.703 1 98.69 129 ARG A N 1
ATOM 1010 C CA . ARG A 1 129 ? 16.141 1.118 -6.402 1 98.69 129 ARG A CA 1
ATOM 1011 C C . ARG A 1 129 ? 15.148 0.286 -7.199 1 98.69 129 ARG A C 1
ATOM 1013 O O . ARG A 1 129 ? 15.492 -0.78 -7.715 1 98.69 129 ARG A O 1
ATOM 1020 N N . LEU A 1 130 ? 13.914 0.681 -7.328 1 98.69 130 LEU A N 1
ATOM 1021 C CA . LEU A 1 130 ? 12.906 -0.023 -8.109 1 98.69 130 LEU A CA 1
ATOM 1022 C C . LEU A 1 130 ? 13.297 -0.076 -9.586 1 98.69 130 LEU A C 1
ATOM 1024 O O . LEU A 1 130 ? 13.141 -1.11 -10.234 1 98.69 130 LEU A O 1
ATOM 1028 N N . GLN A 1 131 ? 13.805 1.035 -10.047 1 98.62 131 GLN A N 1
ATOM 1029 C CA . GLN A 1 131 ? 14.242 1.083 -11.438 1 98.62 131 GLN A CA 1
ATOM 1030 C C . GLN A 1 131 ? 15.398 0.12 -11.688 1 98.62 131 GLN A C 1
ATOM 1032 O O . GLN A 1 131 ? 15.477 -0.504 -12.75 1 98.62 131 GLN A O 1
ATOM 1037 N N . ALA A 1 132 ? 16.234 0.008 -10.734 1 98.56 132 ALA A N 1
ATOM 1038 C CA . ALA A 1 132 ? 17.375 -0.904 -10.844 1 98.56 132 ALA A CA 1
ATOM 1039 C C . ALA A 1 132 ? 16.906 -2.359 -10.82 1 98.56 132 ALA A C 1
ATOM 1041 O O . ALA A 1 132 ? 17.531 -3.221 -11.453 1 98.56 132 ALA A O 1
ATOM 1042 N N . LEU A 1 133 ? 15.82 -2.609 -10.125 1 98.44 133 LEU A N 1
ATOM 1043 C CA . LEU A 1 133 ? 15.328 -3.975 -9.961 1 98.44 133 LEU A CA 1
ATOM 1044 C C . LEU A 1 133 ? 14.438 -4.371 -11.125 1 98.44 133 LEU A C 1
ATOM 1046 O O . LEU A 1 133 ? 14.242 -5.562 -11.391 1 98.44 133 LEU A O 1
ATOM 1050 N N . GLU A 1 134 ? 13.859 -3.383 -11.844 1 98.31 134 GLU A N 1
ATOM 1051 C CA . GLU A 1 134 ? 12.82 -3.588 -12.844 1 98.31 134 GLU A CA 1
ATOM 1052 C C . GLU A 1 134 ? 13.273 -4.59 -13.906 1 98.31 134 GLU A C 1
ATOM 1054 O O . GLU A 1 134 ? 12.539 -5.523 -14.234 1 98.31 134 GLU A O 1
ATOM 1059 N N . PRO A 1 135 ? 14.562 -4.504 -14.422 1 97.94 135 PRO A N 1
ATOM 1060 C CA . PRO A 1 135 ? 14.961 -5.449 -15.469 1 97.94 135 PRO A CA 1
ATOM 1061 C C . PRO A 1 135 ? 14.984 -6.895 -14.984 1 97.94 135 PRO A C 1
ATOM 1063 O O . PRO A 1 135 ? 14.625 -7.809 -15.734 1 97.94 135 PRO A O 1
ATOM 1066 N N . GLU A 1 136 ? 15.414 -7.109 -13.797 1 97.62 136 GLU A N 1
ATOM 1067 C CA . GLU A 1 136 ? 15.453 -8.453 -13.234 1 97.62 136 GLU A CA 1
ATOM 1068 C C . GLU A 1 136 ? 14.055 -9.039 -13.102 1 97.62 136 GLU A C 1
ATOM 1070 O O . GLU A 1 136 ? 13.82 -10.195 -13.477 1 97.62 136 GLU A O 1
ATOM 1075 N N . PHE A 1 137 ? 13.172 -8.281 -12.641 1 97.5 137 PHE A N 1
ATOM 1076 C CA . PHE A 1 137 ? 11.812 -8.766 -12.422 1 97.5 137 PHE A CA 1
ATOM 1077 C C . PHE A 1 137 ? 11.07 -8.922 -13.75 1 97.5 137 PHE A C 1
ATOM 1079 O O . PHE A 1 137 ? 10.219 -9.797 -13.891 1 97.5 137 PHE A O 1
ATOM 1086 N N . ARG A 1 138 ? 11.336 -8.094 -14.641 1 96.38 138 ARG A N 1
ATOM 1087 C CA . ARG A 1 138 ? 10.766 -8.234 -15.977 1 96.38 138 ARG A CA 1
ATOM 1088 C C . ARG A 1 138 ? 11.188 -9.547 -16.625 1 96.38 138 ARG A C 1
ATOM 1090 O O . ARG A 1 138 ? 10.375 -10.234 -17.234 1 96.38 138 ARG A O 1
ATOM 1097 N N . GLN A 1 139 ? 12.453 -9.844 -16.5 1 96.38 139 GLN A N 1
ATOM 1098 C CA . GLN A 1 139 ? 12.977 -11.094 -17.047 1 96.38 139 GLN A CA 1
ATOM 1099 C C . GLN A 1 139 ? 12.281 -12.297 -16.422 1 96.38 139 GLN A C 1
ATOM 1101 O O . GLN A 1 139 ? 11.93 -13.25 -17.125 1 96.38 139 GLN A O 1
ATOM 1106 N N . VAL A 1 140 ? 12.148 -12.242 -15.141 1 94.25 140 VAL A N 1
ATOM 1107 C CA . VAL A 1 140 ? 11.508 -13.336 -14.422 1 94.25 140 VAL A CA 1
ATOM 1108 C C . VAL A 1 140 ? 10.062 -13.5 -14.906 1 94.25 140 VAL A C 1
ATOM 1110 O O . VAL A 1 140 ? 9.594 -14.625 -15.094 1 94.25 140 VAL A O 1
ATOM 1113 N N . GLU A 1 141 ? 9.375 -12.398 -15.102 1 92.12 141 GLU A N 1
ATOM 1114 C CA . GLU A 1 141 ? 7.992 -12.43 -15.578 1 92.12 141 GLU A CA 1
ATOM 1115 C C . GLU A 1 141 ? 7.914 -13.031 -16.984 1 92.12 141 GLU A C 1
ATOM 1117 O O . GLU A 1 141 ? 7 -13.805 -17.281 1 92.12 141 GLU A O 1
ATOM 1122 N N . GLU A 1 142 ? 8.852 -12.625 -17.781 1 92.25 142 GLU A N 1
ATOM 1123 C CA . GLU A 1 142 ? 8.891 -13.141 -19.156 1 92.25 142 GLU A CA 1
ATOM 1124 C C . GLU A 1 142 ? 9.172 -14.641 -19.172 1 92.25 142 GLU A C 1
ATOM 1126 O O . GLU A 1 142 ? 8.547 -15.391 -19.922 1 92.25 142 GLU A O 1
ATOM 1131 N N . GLU A 1 143 ? 10.07 -15.047 -18.375 1 92.56 143 GLU A N 1
ATOM 1132 C CA . GLU A 1 143 ? 10.391 -16.469 -18.266 1 92.56 143 GLU A CA 1
ATOM 1133 C C . GLU A 1 143 ? 9.188 -17.266 -17.766 1 92.56 143 GLU A C 1
ATOM 1135 O O . GLU A 1 143 ? 8.93 -18.375 -18.25 1 92.56 143 GLU A O 1
ATOM 1140 N N . ASN A 1 144 ? 8.492 -16.688 -16.797 1 88.75 144 ASN A N 1
ATOM 1141 C CA . ASN A 1 144 ? 7.297 -17.344 -16.281 1 88.75 144 ASN A CA 1
ATOM 1142 C C . ASN A 1 144 ? 6.211 -17.438 -17.344 1 88.75 144 ASN A C 1
ATOM 1144 O O . ASN A 1 144 ? 5.508 -18.453 -17.438 1 88.75 144 ASN A O 1
ATOM 1148 N N . ARG A 1 145 ? 6.09 -16.422 -18.062 1 87.25 145 ARG A N 1
ATOM 1149 C CA . ARG A 1 145 ? 5.113 -16.406 -19.141 1 87.25 145 ARG A CA 1
ATOM 1150 C C . ARG A 1 145 ? 5.43 -17.469 -20.188 1 87.25 145 ARG A C 1
ATOM 1152 O O . ARG A 1 145 ? 4.535 -18.203 -20.625 1 87.25 145 ARG A O 1
ATOM 1159 N N . GLN A 1 146 ? 6.602 -17.594 -20.531 1 90 146 GLN A N 1
ATOM 1160 C CA . GLN A 1 146 ? 7.031 -18.594 -21.5 1 90 146 GLN A CA 1
ATOM 1161 C C . GLN A 1 146 ? 6.809 -20 -20.969 1 90 146 GLN A C 1
ATOM 1163 O O . GLN A 1 146 ? 6.348 -20.875 -21.703 1 90 146 GLN A O 1
ATOM 1168 N N . ARG A 1 147 ? 7.148 -20.172 -19.734 1 88.94 147 ARG A N 1
ATOM 1169 C CA . ARG A 1 147 ? 6.969 -21.484 -19.109 1 88.94 147 ARG A CA 1
ATOM 1170 C C . ARG A 1 147 ? 5.496 -21.875 -19.078 1 88.94 147 ARG A C 1
ATOM 1172 O O . ARG A 1 147 ? 5.148 -23.031 -19.344 1 88.94 147 ARG A O 1
ATOM 1179 N N . ARG A 1 148 ? 4.629 -20.953 -18.828 1 83.62 148 ARG A N 1
ATOM 1180 C CA . ARG A 1 148 ? 3.189 -21.203 -18.781 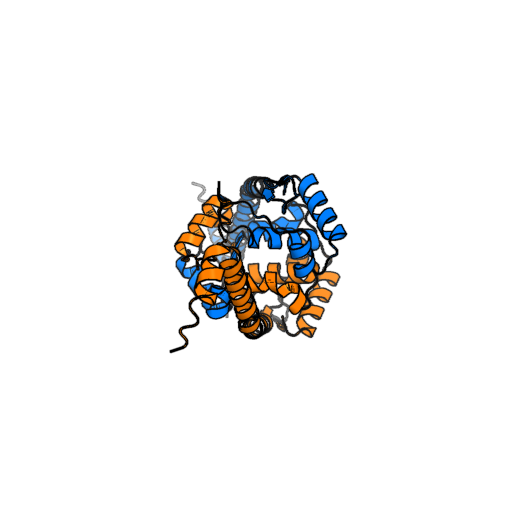1 83.62 148 ARG A CA 1
ATOM 1181 C C . ARG A 1 148 ? 2.654 -21.531 -20.172 1 83.62 148 ARG A C 1
ATOM 1183 O O . ARG A 1 148 ? 1.79 -22.391 -20.328 1 83.62 148 ARG A O 1
ATOM 1190 N N . GLU A 1 149 ? 3.133 -20.828 -21.125 1 86.44 149 GLU A N 1
ATOM 1191 C CA . GLU A 1 149 ? 2.736 -21.078 -22.5 1 86.44 149 GLU A CA 1
ATOM 1192 C C . GLU A 1 149 ? 3.205 -22.453 -22.969 1 86.44 149 GLU A C 1
ATOM 1194 O O . GLU A 1 149 ? 2.494 -23.141 -23.719 1 86.44 149 GLU A O 1
ATOM 1199 N N . GLU A 1 150 ? 4.293 -22.828 -22.562 1 85 150 GLU A N 1
ATOM 1200 C CA . GLU A 1 150 ? 4.848 -24.125 -22.922 1 85 150 GLU A CA 1
ATOM 1201 C C . GLU A 1 150 ? 4.09 -25.266 -22.234 1 85 150 GLU A C 1
ATOM 1203 O O . GLU A 1 150 ? 3.838 -26.297 -22.844 1 85 150 GLU A O 1
ATOM 1208 N N . VAL A 1 151 ? 3.779 -25.062 -20.969 1 77.31 151 VAL A N 1
ATOM 1209 C CA . VAL A 1 151 ? 3.049 -26.078 -20.219 1 77.31 151 VAL A CA 1
ATOM 1210 C C . VAL A 1 151 ? 1.608 -26.156 -20.719 1 77.31 151 VAL A C 1
ATOM 1212 O O . VAL A 1 151 ? 1.008 -27.234 -20.734 1 77.31 151 VAL A O 1
ATOM 1215 N N . GLY A 1 152 ? 1.017 -24.953 -20.906 1 64 152 GLY A N 1
ATOM 1216 C CA . GLY A 1 152 ? -0.336 -24.938 -21.438 1 64 152 GLY A CA 1
ATOM 1217 C C . GLY A 1 152 ? -0.428 -25.469 -22.859 1 64 152 GLY A C 1
ATOM 1218 O O . GLY A 1 152 ? -1.525 -25.688 -23.375 1 64 152 GLY A O 1
ATOM 1219 N N . GLN A 1 153 ? 0.528 -25.344 -23.719 1 60.22 153 GLN A N 1
ATOM 1220 C CA . GLN A 1 153 ? 0.535 -25.938 -25.047 1 60.22 153 GLN A CA 1
ATOM 1221 C C . GLN A 1 153 ? 0.436 -27.469 -24.969 1 60.22 153 GLN A C 1
ATOM 1223 O O . GLN A 1 153 ? 1.152 -28.094 -24.188 1 60.22 153 GLN A O 1
ATOM 1228 N N . PRO A 1 154 ? -0.695 -28.094 -25.469 1 56.19 154 PRO A N 1
ATOM 1229 C CA . PRO A 1 154 ? -0.899 -29.547 -25.5 1 56.19 154 PRO A CA 1
ATOM 1230 C C . PRO A 1 154 ? 0.367 -30.312 -25.875 1 56.19 154 PRO A C 1
ATOM 1232 O O . PRO A 1 154 ? 1.199 -29.797 -26.641 1 56.19 154 PRO A O 1
ATOM 1235 N N . ARG A 1 155 ? 0.699 -31.344 -25.078 1 50.75 155 ARG A N 1
ATOM 1236 C CA . ARG A 1 155 ? 1.796 -32.281 -25.312 1 50.75 155 ARG A CA 1
ATOM 1237 C C . ARG A 1 155 ? 1.984 -32.531 -26.797 1 50.75 155 ARG A C 1
ATOM 1239 O O . ARG A 1 155 ? 3.113 -32.688 -27.266 1 50.75 155 ARG A O 1
ATOM 1246 N N . HIS A 1 156 ? 0.861 -32.625 -27.453 1 52.47 156 HIS A N 1
ATOM 1247 C CA . HIS A 1 156 ? 0.918 -33.031 -28.844 1 52.47 156 HIS A CA 1
ATOM 1248 C C . HIS A 1 156 ? 1.642 -32 -29.703 1 52.47 156 HIS A C 1
ATOM 1250 O O . HIS A 1 156 ? 2.396 -32.344 -30.609 1 52.47 156 HIS A O 1
ATOM 1256 N N . ARG A 1 157 ? 1.48 -30.766 -29.484 1 52.34 157 ARG A N 1
ATOM 1257 C CA . ARG A 1 157 ? 2.145 -29.781 -30.344 1 52.34 157 ARG A CA 1
ATOM 1258 C C . ARG A 1 157 ? 3.607 -29.609 -29.938 1 52.34 157 ARG A C 1
ATOM 1260 O O . ARG A 1 157 ? 4.418 -29.125 -30.734 1 52.34 157 ARG A O 1
ATOM 1267 N N . ARG A 1 158 ? 3.953 -29.828 -28.703 1 52.09 158 ARG A N 1
ATOM 1268 C CA . ARG A 1 158 ? 5.352 -29.891 -28.297 1 52.09 158 ARG A CA 1
ATOM 1269 C C . ARG A 1 158 ? 6.094 -31 -29.047 1 52.09 158 ARG A C 1
ATOM 1271 O O . ARG A 1 158 ? 7.25 -30.812 -29.438 1 52.09 158 ARG A O 1
ATOM 1278 N N . ARG A 1 159 ? 5.367 -32.062 -29.094 1 50.31 159 ARG A N 1
ATOM 1279 C CA . ARG A 1 159 ? 5.93 -33.188 -29.828 1 50.31 159 ARG A CA 1
ATOM 1280 C C . ARG A 1 159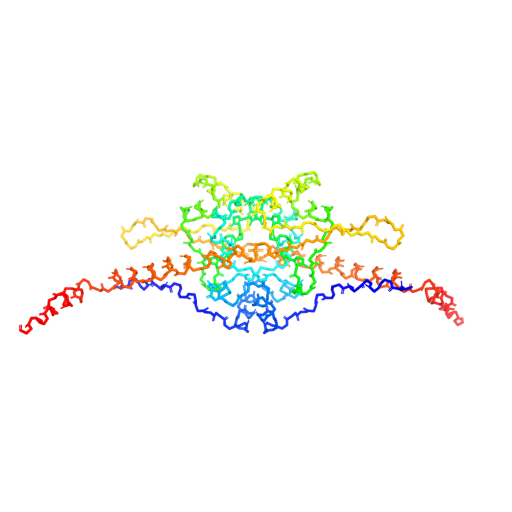 ? 6.09 -32.875 -31.312 1 50.31 159 ARG A C 1
ATOM 1282 O O . ARG A 1 159 ? 7.062 -33.281 -31.938 1 50.31 159 ARG A O 1
ATOM 1289 N N . ILE A 1 160 ? 5.227 -32.125 -31.844 1 48.59 160 ILE A N 1
ATOM 1290 C CA . ILE A 1 160 ? 5.258 -31.875 -33.281 1 48.59 160 ILE A CA 1
ATOM 1291 C C . ILE A 1 160 ? 6.398 -30.922 -33.625 1 48.59 160 ILE A C 1
ATOM 1293 O O . ILE A 1 160 ? 7.125 -31.125 -34.594 1 48.59 160 ILE A O 1
ATOM 1297 N N . ILE A 1 161 ? 6.625 -29.938 -32.781 1 49.44 161 ILE A N 1
ATOM 1298 C CA . ILE A 1 161 ? 7.703 -29 -33.062 1 49.44 161 ILE A CA 1
ATOM 1299 C C . ILE A 1 161 ? 9.055 -29.688 -32.875 1 49.44 161 ILE A C 1
ATOM 1301 O O . ILE A 1 161 ? 9.992 -29.469 -33.625 1 49.44 161 ILE A O 1
ATOM 1305 N N . GLY A 1 162 ? 9.125 -30.5 -31.859 1 48.22 162 GLY A N 1
ATOM 1306 C CA . GLY A 1 162 ? 10.32 -31.312 -31.75 1 48.22 162 GLY A CA 1
ATOM 1307 C C . GLY A 1 162 ? 10.531 -32.25 -32.938 1 48.22 162 GLY A C 1
ATOM 1308 O O . GLY A 1 162 ? 11.664 -32.656 -33.219 1 48.22 162 GLY A O 1
ATOM 1309 N N . ARG A 1 163 ? 9.414 -32.688 -33.5 1 48.31 163 ARG A N 1
ATOM 1310 C CA . ARG A 1 163 ? 9.555 -33.594 -34.625 1 48.31 163 ARG A CA 1
ATOM 1311 C C . ARG A 1 163 ? 9.844 -32.844 -35.906 1 48.31 163 ARG A C 1
ATOM 1313 O O . ARG A 1 163 ? 10.188 -33.438 -36.938 1 48.31 163 ARG A O 1
ATOM 1320 N N . ILE A 1 164 ? 9.555 -31.5 -35.969 1 45.09 164 ILE A N 1
ATOM 1321 C CA . ILE A 1 164 ? 9.836 -30.797 -37.219 1 45.09 164 ILE A CA 1
ATOM 1322 C C . ILE A 1 164 ? 11.305 -30.375 -37.25 1 45.09 164 ILE A C 1
ATOM 1324 O O . ILE A 1 164 ? 11.656 -29.297 -36.75 1 45.09 164 ILE A O 1
ATOM 1328 N N . ASP A 1 165 ? 12.25 -31.031 -36.562 1 41.31 165 ASP A N 1
ATOM 1329 C CA . ASP A 1 165 ? 13.648 -30.828 -36.938 1 41.31 165 ASP A CA 1
ATOM 1330 C C . ASP A 1 165 ? 13.836 -30.922 -38.438 1 41.31 165 ASP A C 1
ATOM 1332 O O . ASP A 1 165 ? 13.656 -31.984 -39.031 1 41.31 165 ASP A O 1
ATOM 1336 N N . PRO A 1 166 ? 13.609 -29.781 -39.188 1 37.25 166 PRO A N 1
ATOM 1337 C CA . PRO A 1 166 ? 13.883 -29.781 -40.625 1 37.25 166 PRO A CA 1
ATOM 1338 C C . PRO A 1 166 ? 15.344 -30.125 -40.938 1 37.25 166 PRO A C 1
ATOM 1340 O O . PRO A 1 166 ? 16.234 -29.344 -40.625 1 37.25 166 PRO A O 1
ATOM 1343 N N . THR A 1 167 ? 15.977 -31.125 -40.562 1 33.16 167 THR A N 1
ATOM 1344 C CA . THR A 1 167 ? 17.219 -31.391 -41.281 1 33.16 167 THR A CA 1
ATOM 1345 C C . THR A 1 167 ? 16.984 -31.281 -42.781 1 33.16 167 THR A C 1
ATOM 1347 O O . THR A 1 167 ? 16.156 -31.984 -43.344 1 33.16 167 THR A O 1
ATOM 1350 N N . PRO A 1 168 ? 17.375 -30 -43.344 1 29.08 168 PRO A N 1
ATOM 1351 C CA . PRO A 1 168 ? 17.625 -30.25 -44.75 1 29.08 168 PRO A CA 1
ATOM 1352 C C . PRO A 1 168 ? 18.609 -31.391 -45 1 29.08 168 PRO A C 1
ATOM 1354 O O . PRO A 1 168 ? 19.438 -31.688 -44.125 1 29.08 168 PRO A O 1
ATOM 1357 N N . MET B 1 1 ? 6.508 38.25 3.65 1 28.66 1 MET B N 1
ATOM 1358 C CA . MET B 1 1 ? 6.375 37.188 2.688 1 28.66 1 MET B CA 1
ATOM 1359 C C . MET B 1 1 ? 5.504 36.062 3.246 1 28.66 1 MET B C 1
ATOM 1361 O O . MET B 1 1 ? 5.797 35.5 4.312 1 28.66 1 MET B O 1
ATOM 1365 N N . SER B 1 2 ? 4.141 36.094 3.004 1 28.58 2 SER B N 1
ATOM 1366 C CA . SER B 1 2 ? 3.051 35.25 3.461 1 28.58 2 SER B CA 1
ATOM 1367 C C . SER B 1 2 ? 3.283 33.781 3.062 1 28.58 2 SER B C 1
ATOM 1369 O O . SER B 1 2 ? 3.656 33.5 1.923 1 28.58 2 SER B O 1
ATOM 1371 N N . ASP B 1 3 ? 3.691 32.969 3.971 1 30.84 3 ASP B N 1
ATOM 1372 C CA . ASP B 1 3 ? 3.891 31.516 3.826 1 30.84 3 ASP B CA 1
ATOM 1373 C C . ASP B 1 3 ? 2.658 30.844 3.223 1 30.84 3 ASP B C 1
ATOM 1375 O O . ASP B 1 3 ? 1.571 30.891 3.803 1 30.84 3 ASP B O 1
ATOM 1379 N N . VAL B 1 4 ? 2.527 30.797 1.909 1 32.97 4 VAL B N 1
ATOM 1380 C CA . VAL B 1 4 ? 1.549 30.047 1.127 1 32.97 4 VAL B CA 1
ATOM 1381 C C . VAL B 1 4 ? 1.45 28.609 1.652 1 32.97 4 VAL B C 1
ATOM 1383 O O . VAL B 1 4 ? 2.373 27.812 1.473 1 32.97 4 VAL B O 1
ATOM 1386 N N . GLN B 1 5 ? 0.889 28.422 2.795 1 33.5 5 GLN B N 1
ATOM 1387 C CA . GLN B 1 5 ? 0.478 27.078 3.186 1 33.5 5 GLN B CA 1
ATOM 1388 C C . GLN B 1 5 ? -0.328 26.406 2.078 1 33.5 5 GLN B C 1
ATOM 1390 O O . GLN B 1 5 ? -1.517 26.688 1.91 1 33.5 5 GLN B O 1
ATOM 1395 N N . GLU B 1 6 ? 0.27 26.188 0.961 1 33.81 6 GLU B N 1
ATOM 1396 C CA . GLU B 1 6 ? -0.403 25.438 -0.094 1 33.81 6 GLU B CA 1
ATOM 1397 C C . GLU B 1 6 ? -1.07 24.172 0.462 1 33.81 6 GLU B C 1
ATOM 1399 O O . GLU B 1 6 ? -0.391 23.266 0.939 1 33.81 6 GLU B O 1
ATOM 1404 N N . THR B 1 7 ? -2.174 24.344 1.035 1 35.62 7 THR B N 1
ATOM 1405 C CA . THR B 1 7 ? -3.08 23.25 1.371 1 35.62 7 THR B CA 1
ATOM 1406 C C . THR B 1 7 ? -3.092 22.188 0.264 1 35.62 7 THR B C 1
ATOM 1408 O O . THR B 1 7 ? -3.221 22.531 -0.916 1 35.62 7 THR B O 1
ATOM 1411 N N . ALA B 1 8 ? -2.375 21.141 0.494 1 39.88 8 ALA B N 1
ATOM 1412 C CA . ALA B 1 8 ? -2.488 20.047 -0.466 1 39.88 8 ALA B CA 1
ATOM 1413 C C . ALA B 1 8 ? -3.951 19.734 -0.783 1 39.88 8 ALA B C 1
ATOM 1415 O O . ALA B 1 8 ? -4.66 19.141 0.029 1 39.88 8 ALA B O 1
ATOM 1416 N N . LYS B 1 9 ? -4.676 20.547 -1.558 1 34.72 9 LYS B N 1
ATOM 1417 C CA . LYS B 1 9 ? -6 20.188 -2.061 1 34.72 9 LYS B CA 1
ATOM 1418 C C . LYS B 1 9 ? -5.988 18.812 -2.719 1 34.72 9 LYS B C 1
ATOM 1420 O O . LYS B 1 9 ? -5.238 18.578 -3.668 1 34.72 9 LYS B O 1
ATOM 1425 N N . VAL B 1 10 ? -6.457 17.844 -2.084 1 38.75 10 VAL B N 1
ATOM 1426 C CA . VAL B 1 10 ? -6.703 16.562 -2.717 1 38.75 10 VAL B CA 1
ATOM 1427 C C . VAL B 1 10 ? -7.547 16.75 -3.975 1 38.75 10 VAL B C 1
ATOM 1429 O O . VAL B 1 10 ? -8.734 17.062 -3.889 1 38.75 10 VAL B O 1
ATOM 1432 N N . ILE B 1 11 ? -7.137 17.422 -5.051 1 40.62 11 ILE B N 1
ATOM 1433 C CA . ILE B 1 11 ? -7.871 17.422 -6.312 1 40.62 11 ILE B CA 1
ATOM 1434 C C . ILE B 1 11 ? -8.125 15.992 -6.773 1 40.62 11 ILE B C 1
ATOM 1436 O O . ILE B 1 11 ? -7.199 15.18 -6.848 1 40.62 11 ILE B O 1
ATOM 1440 N N . PRO B 1 12 ? -9.391 15.57 -6.73 1 45.53 12 PRO B N 1
ATOM 1441 C CA . PRO B 1 12 ? -9.617 14.273 -7.371 1 45.53 12 PRO B CA 1
ATOM 1442 C C . PRO B 1 12 ? -8.859 14.117 -8.688 1 45.53 12 PRO B C 1
ATOM 1444 O O . PRO B 1 12 ? -9.039 14.922 -9.602 1 45.53 12 PRO B O 1
ATOM 1447 N N . LEU B 1 13 ? -7.691 13.828 -8.641 1 53.03 13 LEU B N 1
ATOM 1448 C CA . LEU B 1 13 ? -6.918 13.688 -9.867 1 53.03 13 LEU B CA 1
ATOM 1449 C C . LEU B 1 13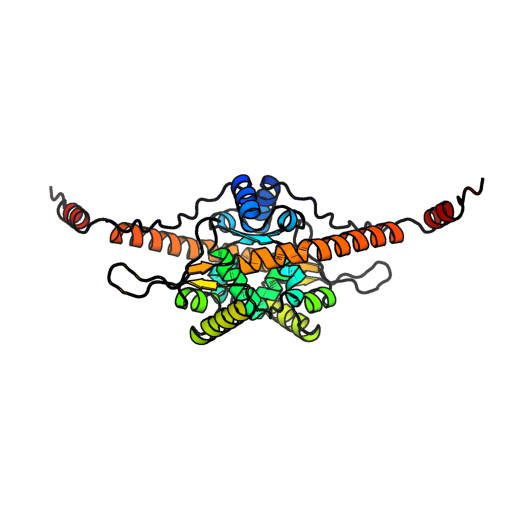 ? -7.66 12.82 -10.883 1 53.03 13 LEU B C 1
ATOM 1451 O O . LEU B 1 13 ? -8.156 11.75 -10.547 1 53.03 13 LEU B O 1
ATOM 1455 N N . ARG B 1 14 ? -8.008 13.344 -12.031 1 59.75 14 ARG B N 1
ATOM 1456 C CA . ARG B 1 14 ? -8.477 12.594 -13.195 1 59.75 14 ARG B CA 1
ATOM 1457 C C . ARG B 1 14 ? -7.555 11.414 -13.484 1 59.75 14 ARG B C 1
ATOM 1459 O O . ARG B 1 14 ? -6.332 11.531 -13.391 1 59.75 14 ARG B O 1
ATOM 1466 N N . PRO B 1 15 ? -8.047 10.312 -13.648 1 63.91 15 PRO B N 1
ATOM 1467 C CA . PRO B 1 15 ? -7.293 9.07 -13.82 1 63.91 15 PRO B CA 1
ATOM 1468 C C . PRO B 1 15 ? -6.098 9.227 -14.758 1 63.91 15 PRO B C 1
ATOM 1470 O O . PRO B 1 15 ? -5.008 8.727 -14.469 1 63.91 15 PRO B O 1
ATOM 1473 N N . ALA B 1 16 ? -6.301 9.977 -15.812 1 68.5 16 ALA B N 1
ATOM 1474 C CA . ALA B 1 16 ? -5.203 10.18 -16.75 1 68.5 16 ALA B CA 1
ATOM 1475 C C . ALA B 1 16 ? -4.07 10.984 -16.109 1 68.5 16 ALA B C 1
ATOM 1477 O O . ALA B 1 16 ? -2.895 10.672 -16.297 1 68.5 16 ALA B O 1
ATOM 1478 N N . LYS B 1 17 ? -4.43 11.906 -15.375 1 78.06 17 LYS B N 1
ATOM 1479 C CA . LYS B 1 17 ? -3.434 12.727 -14.688 1 78.06 17 LYS B CA 1
ATOM 1480 C C . LYS B 1 17 ? -2.701 11.922 -13.617 1 78.06 17 LYS B C 1
ATOM 1482 O O . LYS B 1 17 ? -1.486 12.047 -13.461 1 78.06 17 LYS B O 1
ATOM 1487 N N . ALA B 1 18 ? -3.449 11.055 -13.086 1 83 18 ALA B N 1
ATOM 1488 C CA . ALA B 1 18 ? -2.854 10.234 -12.039 1 83 18 ALA B CA 1
ATOM 1489 C C . ALA B 1 18 ? -1.835 9.258 -12.617 1 83 18 ALA B C 1
ATOM 1491 O O . ALA B 1 18 ? -0.782 9.023 -12.023 1 83 18 ALA B O 1
ATOM 1492 N N . ALA B 1 19 ? -2.172 8.734 -13.789 1 81.56 19 ALA B N 1
ATOM 1493 C CA . ALA B 1 19 ? -1.247 7.824 -14.461 1 81.56 19 ALA B CA 1
ATOM 1494 C C . ALA B 1 19 ? 0.034 8.547 -14.867 1 81.56 19 ALA B C 1
ATOM 1496 O O . ALA B 1 19 ? 1.137 8.039 -14.656 1 81.56 19 ALA B O 1
ATOM 1497 N N . LYS B 1 20 ? -0.13 9.68 -15.422 1 85.5 20 LYS B N 1
ATOM 1498 C CA . LYS B 1 20 ? 1.024 10.469 -15.836 1 85.5 20 LYS B CA 1
ATOM 1499 C C . LYS B 1 20 ? 1.877 10.867 -14.633 1 85.5 20 LYS B C 1
ATOM 1501 O O . LYS B 1 20 ? 3.107 10.812 -14.695 1 85.5 20 LYS B O 1
ATOM 1506 N N . ALA B 1 21 ? 1.229 11.242 -13.586 1 88.88 21 ALA B N 1
ATOM 1507 C CA . ALA B 1 21 ? 1.941 11.625 -12.375 1 88.88 21 ALA B CA 1
ATOM 1508 C C . ALA B 1 21 ? 2.705 10.445 -11.789 1 88.88 21 ALA B C 1
ATOM 1510 O O . ALA B 1 21 ? 3.832 10.602 -11.312 1 88.88 21 ALA B O 1
ATOM 1511 N N . SER B 1 22 ? 2.156 9.258 -11.867 1 92 22 SER B N 1
ATOM 1512 C CA . SER B 1 22 ? 2.807 8.055 -11.352 1 92 22 SER B CA 1
ATOM 1513 C C . SER B 1 22 ? 4.02 7.676 -12.195 1 92 22 SER B C 1
ATOM 1515 O O . SER B 1 22 ? 5.051 7.266 -11.656 1 92 22 SER B O 1
ATOM 1517 N N . GLU B 1 23 ? 3.816 7.828 -13.5 1 92.88 23 GLU B N 1
ATOM 1518 C CA . GLU B 1 23 ? 4.953 7.57 -14.375 1 92.88 23 GLU B CA 1
ATOM 1519 C C . GLU B 1 23 ? 6.09 8.555 -14.117 1 92.88 23 GLU B C 1
ATOM 1521 O O . GLU B 1 23 ? 7.262 8.188 -14.18 1 92.88 23 GLU B O 1
ATOM 1526 N N . ALA B 1 24 ? 5.738 9.781 -13.898 1 92.44 24 ALA B N 1
ATOM 1527 C CA . ALA B 1 24 ? 6.75 10.789 -13.602 1 92.44 24 ALA B CA 1
ATOM 1528 C C . ALA B 1 24 ? 7.461 10.477 -12.281 1 92.44 24 ALA B C 1
ATOM 1530 O O . ALA B 1 24 ? 8.664 10.695 -12.156 1 92.44 24 ALA B O 1
ATOM 1531 N N . LYS B 1 25 ? 6.812 9.914 -11.328 1 94.31 25 LYS B N 1
ATOM 1532 C CA . LYS B 1 25 ? 7.355 9.617 -10.008 1 94.31 25 LYS B CA 1
ATOM 1533 C C . LYS B 1 25 ? 8.188 8.336 -10.023 1 94.31 25 LYS B C 1
ATOM 1535 O O . LYS B 1 25 ? 9.336 8.336 -9.578 1 94.31 25 LYS B O 1
ATOM 1540 N N . TRP B 1 26 ? 7.637 7.324 -10.641 1 96.38 26 TRP B N 1
ATOM 1541 C CA . TRP B 1 26 ? 8.188 5.984 -10.461 1 96.38 26 TRP B CA 1
ATOM 1542 C C . TRP B 1 26 ? 8.977 5.551 -11.695 1 96.38 26 TRP B C 1
ATOM 1544 O O . TRP B 1 26 ? 9.82 4.66 -11.617 1 96.38 26 TRP B O 1
ATOM 1554 N N . GLY B 1 27 ? 8.727 6.113 -12.867 1 96 27 GLY B N 1
ATOM 1555 C CA . GLY B 1 27 ? 9.281 5.68 -14.141 1 96 27 GLY B CA 1
ATOM 1556 C C . GLY B 1 27 ? 8.336 4.789 -14.93 1 96 27 GLY B C 1
ATOM 1557 O O . GLY B 1 27 ? 7.629 3.965 -14.359 1 96 27 GLY B O 1
ATOM 1558 N N . THR B 1 28 ? 8.406 4.953 -16.203 1 96 28 THR B N 1
ATOM 1559 C CA . THR B 1 28 ? 7.488 4.258 -17.094 1 96 28 THR B CA 1
ATOM 1560 C C . THR B 1 28 ? 7.719 2.752 -17.047 1 96 28 THR B C 1
ATOM 1562 O O . THR B 1 28 ? 6.766 1.974 -16.969 1 96 28 THR B O 1
ATOM 1565 N N . ALA B 1 29 ? 8.914 2.342 -17.062 1 97 29 ALA B N 1
ATOM 1566 C CA . ALA B 1 29 ? 9.234 0.917 -17.062 1 97 29 ALA B CA 1
ATOM 1567 C C . ALA B 1 29 ? 8.688 0.234 -15.82 1 97 29 ALA B C 1
ATOM 1569 O O . ALA B 1 29 ? 8.125 -0.86 -15.898 1 97 29 ALA B O 1
ATOM 1570 N N . VAL B 1 30 ? 8.789 0.889 -14.695 1 97.88 30 VAL B N 1
ATOM 1571 C CA . VAL B 1 30 ? 8.32 0.361 -13.422 1 97.88 30 VAL B CA 1
ATOM 1572 C C . VAL B 1 30 ? 6.793 0.28 -13.422 1 97.88 30 VAL B C 1
ATOM 1574 O O . VAL B 1 30 ? 6.219 -0.739 -13.031 1 97.88 30 VAL B O 1
ATOM 1577 N N . MET B 1 31 ? 6.148 1.286 -13.977 1 95.5 31 MET B N 1
ATOM 1578 C CA . MET B 1 31 ? 4.688 1.331 -13.969 1 95.5 31 MET B CA 1
ATOM 1579 C C . MET B 1 31 ? 4.109 0.329 -14.961 1 95.5 31 MET B C 1
ATOM 1581 O O . MET B 1 31 ? 3.014 -0.197 -14.75 1 95.5 31 MET B O 1
ATOM 1585 N N . ASN B 1 32 ? 4.887 -0.015 -15.969 1 94.19 32 ASN B N 1
ATOM 1586 C CA . ASN B 1 32 ?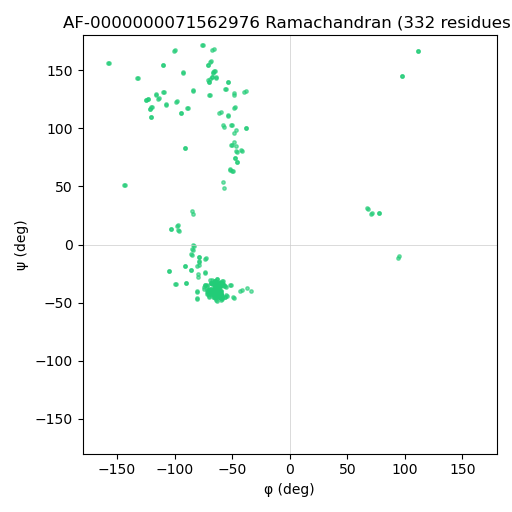 4.426 -0.958 -16.984 1 94.19 32 ASN B CA 1
ATOM 1587 C C . ASN B 1 32 ? 4.383 -2.385 -16.438 1 94.19 32 ASN B C 1
ATOM 1589 O O . ASN B 1 32 ? 3.781 -3.268 -17.062 1 94.19 32 ASN B O 1
ATOM 1593 N N . MET B 1 33 ? 4.969 -2.562 -15.305 1 95.25 33 MET B N 1
ATOM 1594 C CA . MET B 1 33 ? 4.902 -3.883 -14.688 1 95.25 33 MET B CA 1
ATOM 1595 C C . MET B 1 33 ? 3.617 -4.039 -13.883 1 95.25 33 MET B C 1
ATOM 1597 O O . MET B 1 33 ? 3.35 -5.109 -13.336 1 95.25 33 MET B O 1
ATOM 1601 N N . GLY B 1 34 ? 2.865 -2.975 -13.82 1 93.38 34 GLY B N 1
ATOM 1602 C CA . GLY B 1 34 ? 1.604 -2.99 -13.094 1 93.38 34 GLY B CA 1
ATOM 1603 C C . GLY B 1 34 ? 1.625 -2.143 -11.836 1 93.38 34 GLY B C 1
ATOM 1604 O O . GLY B 1 34 ? 2.689 -1.711 -11.391 1 93.38 34 GLY B O 1
ATOM 1605 N N . PHE B 1 35 ? 0.44 -1.92 -11.328 1 94.81 35 PHE B N 1
ATOM 1606 C CA . PHE B 1 35 ? 0.296 -1.093 -10.141 1 94.81 35 PHE B CA 1
ATOM 1607 C C . PHE B 1 35 ? -1.012 -1.402 -9.422 1 94.81 35 PHE B C 1
ATOM 1609 O O . PHE B 1 35 ? -1.931 -1.975 -10.008 1 94.81 35 PHE B O 1
ATOM 1616 N N . ALA B 1 36 ? -1.004 -1.108 -8.172 1 95.06 36 ALA B N 1
ATOM 1617 C CA . ALA B 1 36 ? -2.211 -1.174 -7.348 1 95.06 36 ALA B CA 1
ATOM 1618 C C . ALA B 1 36 ? -2.68 0.222 -6.949 1 95.06 36 ALA B C 1
ATOM 1620 O O . ALA B 1 36 ? -1.875 1.057 -6.527 1 95.06 36 ALA B O 1
ATOM 1621 N N . ILE B 1 37 ? -3.975 0.447 -7.156 1 94.19 37 ILE B N 1
ATOM 1622 C CA . ILE B 1 37 ? -4.566 1.693 -6.684 1 94.19 37 ILE B CA 1
ATOM 1623 C C . ILE B 1 37 ? -5.184 1.48 -5.305 1 94.19 37 ILE B C 1
ATOM 1625 O O . ILE B 1 37 ? -6.168 0.751 -5.16 1 94.19 37 ILE B O 1
ATOM 1629 N N . ILE B 1 38 ? -4.613 2.109 -4.336 1 96.62 38 ILE B N 1
ATOM 1630 C CA . ILE B 1 38 ? -5.023 1.92 -2.949 1 96.62 38 ILE B CA 1
ATOM 1631 C C . ILE B 1 38 ? -5.766 3.16 -2.455 1 96.62 38 ILE B C 1
ATOM 1633 O O . ILE B 1 38 ? -5.223 4.266 -2.479 1 96.62 38 ILE B O 1
ATOM 1637 N N . PRO B 1 39 ? -7 2.986 -2.039 1 97.31 39 PRO B N 1
ATOM 1638 C CA . PRO B 1 39 ? -7.664 4.156 -1.461 1 97.31 39 PRO B CA 1
ATOM 1639 C C . PRO B 1 39 ? -6.887 4.762 -0.293 1 97.31 39 PRO B C 1
ATOM 1641 O O . PRO B 1 39 ? -6.441 4.031 0.598 1 97.31 39 PRO B O 1
ATOM 1644 N N . SER B 1 40 ? -6.754 6.102 -0.305 1 97.62 40 SER B N 1
ATOM 1645 C CA . SER B 1 40 ? -6.074 6.77 0.803 1 97.62 40 SER B CA 1
ATOM 1646 C C . SER B 1 40 ? -6.766 6.477 2.131 1 97.62 40 SER B C 1
ATOM 1648 O O . SER B 1 40 ? -6.109 6.383 3.17 1 97.62 40 SER B O 1
ATOM 1650 N N . LEU B 1 41 ? -8.055 6.297 2.027 1 98.44 41 LEU B N 1
ATOM 1651 C CA . LEU B 1 41 ? -8.836 6.012 3.229 1 98.44 41 LEU B CA 1
ATOM 1652 C C . LEU B 1 41 ? -8.359 4.73 3.898 1 98.44 41 LEU B C 1
ATOM 1654 O O . LEU B 1 41 ? -8.367 4.625 5.125 1 98.44 41 LEU B O 1
ATOM 1658 N N . LEU B 1 42 ? -7.945 3.725 3.146 1 98.69 42 LEU B N 1
ATOM 1659 C CA . LEU B 1 42 ? -7.422 2.479 3.695 1 98.69 42 LEU B CA 1
ATOM 1660 C C . LEU B 1 42 ? -6.195 2.742 4.566 1 98.69 42 LEU B C 1
ATOM 1662 O O . LEU B 1 42 ? -6.074 2.184 5.656 1 98.69 42 LEU B O 1
ATOM 1666 N N . LEU B 1 43 ? -5.359 3.637 4.133 1 98.56 43 LEU B N 1
ATOM 1667 C CA . LEU B 1 43 ? -4.129 3.953 4.848 1 98.56 43 LEU B CA 1
ATOM 1668 C C . LEU B 1 43 ? -4.402 4.898 6.012 1 98.56 43 LEU B C 1
ATOM 1670 O O . LEU B 1 43 ? -3.902 4.688 7.121 1 98.56 43 LEU B O 1
ATOM 1674 N N . ARG B 1 44 ? -5.266 5.863 5.801 1 98.19 44 ARG B N 1
ATOM 1675 C CA . ARG B 1 44 ? -5.578 6.852 6.828 1 98.19 44 ARG B CA 1
ATOM 1676 C C . ARG B 1 44 ? -6.328 6.211 7.992 1 98.19 44 ARG B C 1
ATOM 1678 O O . ARG B 1 44 ? -6.16 6.617 9.148 1 98.19 44 ARG B O 1
ATOM 1685 N N . ALA B 1 45 ? -7.129 5.234 7.695 1 98.38 45 ALA B N 1
ATOM 1686 C CA . ALA B 1 45 ? -7.988 4.625 8.703 1 98.38 45 ALA B CA 1
ATOM 1687 C C . ALA B 1 45 ? -7.359 3.348 9.258 1 98.38 45 ALA B C 1
ATOM 1689 O O . ALA B 1 45 ? -8.047 2.521 9.859 1 98.38 45 ALA B O 1
ATOM 1690 N N . GLN B 1 46 ? -6.125 3.166 9.039 1 98.5 46 GLN B N 1
ATOM 1691 C CA . GLN B 1 46 ? -5.453 1.937 9.453 1 98.5 46 GLN B CA 1
ATOM 1692 C C . GLN B 1 46 ? -5.773 1.595 10.906 1 98.5 46 GLN B C 1
ATOM 1694 O O . GLN B 1 46 ? -6.172 0.468 11.211 1 98.5 46 GLN B O 1
ATOM 1699 N N . GLN B 1 47 ? -5.715 2.521 11.828 1 97.12 47 GLN B N 1
ATOM 1700 C CA . GLN B 1 47 ? -5.957 2.27 13.25 1 97.12 47 GLN B CA 1
ATOM 1701 C C . GLN B 1 47 ? -7.434 1.986 13.516 1 97.12 47 GLN B C 1
ATOM 1703 O O . GLN B 1 47 ? -7.766 1.112 14.312 1 97.12 47 GLN B O 1
ATOM 1708 N N . ARG B 1 48 ? -8.25 2.744 12.852 1 96.94 48 ARG B N 1
ATOM 1709 C CA . ARG B 1 48 ? -9.68 2.537 13.016 1 96.94 48 ARG B CA 1
ATOM 1710 C C . ARG B 1 48 ? -10.094 1.15 12.531 1 96.94 48 ARG B C 1
ATOM 1712 O O . ARG B 1 48 ? -11.039 0.561 13.055 1 96.94 48 ARG B O 1
ATOM 1719 N N . LEU B 1 49 ? -9.359 0.647 11.547 1 98.19 49 LEU B N 1
ATOM 1720 C CA . LEU B 1 49 ? -9.609 -0.686 11.016 1 98.19 49 LEU B CA 1
ATOM 1721 C C . LEU B 1 49 ? -9.023 -1.758 11.922 1 98.19 49 LEU B C 1
ATOM 1723 O O . LEU B 1 49 ? -9.266 -2.951 11.719 1 98.19 49 LEU B O 1
ATOM 1727 N N . GLY B 1 50 ? -8.234 -1.354 12.867 1 97.25 50 GLY B N 1
ATOM 1728 C CA . GLY B 1 50 ? -7.629 -2.289 13.805 1 97.25 50 GLY B CA 1
ATOM 1729 C C . GLY B 1 50 ? -6.445 -3.037 13.219 1 97.25 50 GLY B C 1
ATOM 1730 O O . GLY B 1 50 ? -6.133 -4.148 13.648 1 97.25 50 GLY B O 1
ATOM 1731 N N . LEU B 1 51 ? -5.777 -2.449 12.273 1 98.44 51 LEU B N 1
ATOM 1732 C CA . LEU B 1 51 ? -4.703 -3.137 11.57 1 98.44 51 LEU B CA 1
ATOM 1733 C C . LEU B 1 51 ? -3.344 -2.748 12.141 1 98.44 51 LEU B C 1
ATOM 1735 O O . LEU B 1 51 ? -2.998 -1.565 12.188 1 98.44 51 LEU B O 1
ATOM 1739 N N . ASN B 1 52 ? -2.594 -3.705 12.586 1 98.12 52 ASN B N 1
ATOM 1740 C CA . ASN B 1 52 ? -1.183 -3.422 12.82 1 98.12 52 ASN B CA 1
ATOM 1741 C C . ASN B 1 52 ? -0.397 -3.352 11.516 1 98.12 52 ASN B C 1
ATOM 1743 O O . ASN B 1 52 ? -0.931 -3.654 10.445 1 98.12 52 ASN B O 1
ATOM 1747 N N . PRO B 1 53 ? 0.834 -2.945 11.57 1 98.56 53 PRO B N 1
ATOM 1748 C CA . PRO B 1 53 ? 1.584 -2.738 10.328 1 98.56 53 PRO B CA 1
ATOM 1749 C C . PRO B 1 53 ? 1.727 -4.016 9.508 1 98.56 53 PRO B C 1
ATOM 1751 O O . PRO B 1 53 ? 1.652 -3.975 8.273 1 98.56 53 PRO B O 1
ATOM 1754 N N . THR B 1 54 ? 1.887 -5.137 10.141 1 98.56 54 THR B N 1
ATOM 1755 C CA . THR B 1 54 ? 2.041 -6.391 9.414 1 98.56 54 THR B CA 1
ATOM 1756 C C . THR B 1 54 ? 0.739 -6.781 8.719 1 98.56 54 THR B C 1
ATOM 1758 O O . THR B 1 54 ? 0.748 -7.207 7.566 1 98.56 54 THR B O 1
ATOM 1761 N N . GLN B 1 55 ? -0.31 -6.605 9.422 1 98.56 55 GLN B N 1
ATOM 1762 C CA . GLN B 1 55 ? -1.619 -6.895 8.844 1 98.56 55 GLN B CA 1
ATOM 1763 C C . GLN B 1 55 ? -1.91 -5.984 7.656 1 98.56 55 GLN B C 1
ATOM 1765 O O . GLN B 1 55 ? -2.477 -6.426 6.652 1 98.56 55 GLN B O 1
ATOM 1770 N N . LEU B 1 56 ? -1.52 -4.742 7.754 1 98.75 56 LEU B N 1
ATOM 1771 C CA . LEU B 1 56 ? -1.653 -3.84 6.613 1 98.75 56 LEU B CA 1
ATOM 1772 C C . LEU B 1 56 ? -0.833 -4.336 5.43 1 98.75 56 LEU B C 1
ATOM 1774 O O . LEU B 1 56 ? -1.312 -4.328 4.293 1 98.75 56 LEU B O 1
ATOM 1778 N N . ALA B 1 57 ? 0.388 -4.738 5.695 1 98.75 57 ALA B N 1
ATOM 1779 C CA . ALA B 1 57 ? 1.256 -5.227 4.625 1 98.75 57 ALA B CA 1
ATOM 1780 C C . ALA B 1 57 ? 0.64 -6.434 3.928 1 98.75 57 ALA B C 1
ATOM 1782 O O . ALA B 1 57 ? 0.63 -6.512 2.697 1 98.75 57 ALA B O 1
ATOM 1783 N N . VAL B 1 58 ? 0.077 -7.352 4.711 1 98.69 58 VAL B N 1
ATOM 1784 C CA . VAL B 1 58 ? -0.577 -8.531 4.152 1 98.69 58 VAL B CA 1
ATOM 1785 C C . VAL B 1 58 ? -1.759 -8.102 3.283 1 98.69 58 VAL B C 1
ATOM 1787 O O . VAL B 1 58 ? -1.931 -8.602 2.168 1 98.69 58 VAL B O 1
ATOM 1790 N N . LEU B 1 59 ? -2.492 -7.199 3.781 1 98.44 59 LEU B N 1
ATOM 1791 C CA . LEU B 1 59 ? -3.674 -6.707 3.082 1 98.44 59 LEU B CA 1
ATOM 1792 C C . LEU B 1 59 ? -3.289 -6.031 1.771 1 98.44 59 LEU B C 1
ATOM 1794 O O . LEU B 1 59 ? -3.941 -6.242 0.745 1 98.44 59 LEU B O 1
ATOM 1798 N N . LEU B 1 60 ? -2.238 -5.301 1.756 1 98.44 60 LEU B N 1
ATOM 1799 C CA . LEU B 1 60 ? -1.798 -4.59 0.559 1 98.44 60 LEU B CA 1
ATOM 1800 C C . LEU B 1 60 ? -1.244 -5.562 -0.476 1 98.44 60 LEU B C 1
ATOM 1802 O O . LEU B 1 60 ? -1.416 -5.359 -1.681 1 98.44 60 LEU B O 1
ATOM 1806 N N . GLN B 1 61 ? -0.593 -6.594 -0.022 1 98.38 61 GLN B N 1
ATOM 1807 C CA . GLN B 1 61 ? -0.163 -7.648 -0.935 1 98.38 61 GLN B CA 1
ATOM 1808 C C . GLN B 1 61 ? -1.359 -8.305 -1.613 1 98.38 61 GLN B C 1
ATOM 1810 O O . GLN B 1 61 ? -1.343 -8.539 -2.824 1 98.38 61 GLN B O 1
ATOM 1815 N N . LEU B 1 62 ? -2.412 -8.562 -0.845 1 98 62 LEU B N 1
ATOM 1816 C CA . LEU B 1 62 ? -3.623 -9.133 -1.418 1 98 62 LEU B CA 1
ATOM 1817 C C . LEU B 1 62 ? -4.246 -8.188 -2.434 1 98 62 LEU B C 1
ATOM 1819 O O . LEU B 1 62 ? -4.699 -8.617 -3.498 1 98 62 LEU B O 1
ATOM 1823 N N . CYS B 1 63 ? -4.207 -6.898 -2.146 1 97 63 CYS B N 1
ATOM 1824 C CA . CYS B 1 63 ? -4.762 -5.895 -3.047 1 97 63 CYS B CA 1
ATOM 1825 C C . CYS B 1 63 ? -3.986 -5.848 -4.359 1 97 63 CYS B C 1
ATOM 1827 O O . CYS B 1 63 ? -4.57 -5.617 -5.422 1 97 63 CYS B O 1
ATOM 1829 N N . ASP B 1 64 ? -2.73 -6.07 -4.301 1 96.69 64 ASP B N 1
ATOM 1830 C CA . ASP B 1 64 ? -1.912 -6.059 -5.512 1 96.69 64 ASP B CA 1
ATOM 1831 C C . ASP B 1 64 ? -2.299 -7.199 -6.449 1 96.69 64 ASP B C 1
ATOM 1833 O O . ASP B 1 64 ? -2.195 -7.07 -7.668 1 96.69 64 ASP B O 1
ATOM 1837 N N . TYR B 1 65 ? -2.752 -8.312 -5.875 1 96.12 65 TYR B N 1
ATOM 1838 C CA . TYR B 1 65 ? -3.191 -9.453 -6.672 1 96.12 65 TYR B CA 1
ATOM 1839 C C . TYR B 1 65 ? -4.59 -9.219 -7.23 1 96.12 65 TYR B C 1
ATOM 1841 O O . TYR B 1 65 ? -5.039 -9.945 -8.125 1 96.12 65 TYR B O 1
ATOM 1849 N N . TRP B 1 66 ? -5.289 -8.211 -6.68 1 92.19 66 TRP B N 1
ATOM 1850 C CA . TRP B 1 66 ? -6.68 -7.965 -7.039 1 92.19 66 TRP B CA 1
ATOM 1851 C C . TRP B 1 66 ? -6.777 -6.992 -8.211 1 92.19 66 TRP B C 1
ATOM 1853 O O . TRP B 1 66 ? -7.07 -5.809 -8.023 1 92.19 66 TRP B O 1
ATOM 1863 N N . TRP B 1 67 ? -6.645 -7.418 -9.414 1 80.25 67 TRP B N 1
ATOM 1864 C CA . TRP B 1 67 ? -6.586 -6.578 -10.602 1 80.25 67 TRP B CA 1
ATOM 1865 C C . TRP B 1 67 ? -7.977 -6.344 -11.172 1 80.25 67 TRP B C 1
ATOM 1867 O O . TRP B 1 67 ? -8.242 -5.293 -11.766 1 80.25 67 TRP B O 1
ATOM 1877 N N . ASP B 1 68 ? -8.812 -7.293 -11.047 1 76.56 68 ASP B N 1
ATOM 1878 C CA . ASP B 1 68 ? -10.156 -7.242 -11.609 1 76.56 68 ASP B CA 1
ATOM 1879 C C . ASP B 1 68 ? -11.219 -7.441 -10.523 1 76.56 68 ASP B C 1
ATOM 1881 O O . ASP B 1 68 ? -11.211 -8.453 -9.82 1 76.56 68 ASP B O 1
ATOM 1885 N N . GLU B 1 69 ? -12.102 -6.449 -10.5 1 77.62 69 GLU B N 1
ATOM 1886 C CA . GLU B 1 69 ? -13.156 -6.5 -9.484 1 77.62 69 GLU B CA 1
ATOM 1887 C C . GLU B 1 69 ? -13.875 -7.848 -9.508 1 77.62 69 GLU B C 1
ATOM 1889 O O . GLU B 1 69 ? -14.258 -8.367 -8.453 1 77.62 69 GLU B O 1
ATOM 1894 N N . LYS B 1 70 ? -14.008 -8.375 -10.641 1 83.62 70 LYS B N 1
ATOM 1895 C CA . LYS B 1 70 ? -14.805 -9.594 -10.781 1 83.62 70 LYS B CA 1
ATOM 1896 C C . LYS B 1 70 ? -13.969 -10.836 -10.492 1 83.62 70 LYS B C 1
ATOM 1898 O O . LYS B 1 70 ? -14.5 -11.938 -10.383 1 83.62 70 LYS B O 1
ATOM 1903 N N . ARG B 1 71 ? -12.719 -10.672 -10.352 1 86.88 71 ARG B N 1
ATOM 1904 C CA . ARG B 1 71 ? -11.836 -11.805 -10.086 1 86.88 71 ARG B CA 1
ATOM 1905 C C . ARG B 1 71 ? -11.094 -11.617 -8.766 1 86.88 71 ARG B C 1
ATOM 1907 O O . ARG B 1 71 ? -10.141 -10.836 -8.688 1 86.88 71 ARG B O 1
ATOM 1914 N N . LYS B 1 72 ? -11.516 -12.43 -7.871 1 92.06 72 LYS B N 1
ATOM 1915 C CA . LYS B 1 72 ? -10.883 -12.367 -6.551 1 92.06 72 LYS B CA 1
ATOM 1916 C C . LYS B 1 72 ? -9.43 -12.82 -6.613 1 92.06 72 LYS B C 1
ATOM 1918 O O . LYS B 1 72 ? -9.078 -13.695 -7.406 1 92.06 72 LYS B O 1
ATOM 1923 N N . PRO B 1 73 ? -8.578 -12.164 -5.805 1 94.19 73 PRO B N 1
ATOM 1924 C CA . PRO B 1 73 ? -7.176 -12.578 -5.781 1 94.19 73 PRO B CA 1
ATOM 1925 C C . PRO B 1 73 ? -6.984 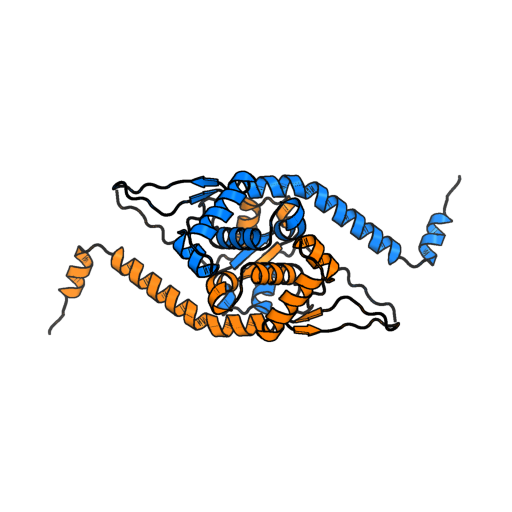-13.977 -5.199 1 94.19 73 PRO B C 1
ATOM 1927 O O . PRO B 1 73 ? -7.695 -14.367 -4.27 1 94.19 73 PRO B O 1
ATOM 1930 N N . PHE B 1 74 ? -5.914 -14.703 -5.746 1 93.81 74 PHE B N 1
ATOM 1931 C CA . PHE B 1 74 ? -5.699 -16.062 -5.246 1 93.81 74 PHE B CA 1
ATOM 1932 C C . PHE B 1 74 ? -4.211 -16.375 -5.16 1 93.81 74 PHE B C 1
ATOM 1934 O O . PHE B 1 74 ? -3.756 -17.391 -5.668 1 93.81 74 PHE B O 1
ATOM 1941 N N . PRO B 1 75 ? -3.525 -15.5 -4.523 1 95.88 75 PRO B N 1
ATOM 1942 C CA . PRO B 1 75 ? -2.127 -15.852 -4.262 1 95.88 75 PRO B CA 1
ATOM 1943 C C . PRO B 1 75 ? -1.985 -17.062 -3.35 1 95.88 75 PRO B C 1
ATOM 1945 O O . PRO B 1 75 ? -2.783 -17.25 -2.426 1 95.88 75 PRO B O 1
ATOM 1948 N N . SER B 1 76 ? -0.934 -17.906 -3.662 1 95.81 76 SER B N 1
ATOM 1949 C CA . SER B 1 76 ? -0.646 -18.969 -2.713 1 95.81 76 SER B CA 1
ATOM 1950 C C . SER B 1 76 ? -0.044 -18.422 -1.424 1 95.81 76 SER B C 1
ATOM 1952 O O . SER B 1 76 ? 0.498 -17.312 -1.409 1 95.81 76 SER B O 1
ATOM 1954 N N . LYS B 1 77 ? -0.221 -19.172 -0.322 1 96.56 77 LYS B N 1
ATOM 1955 C CA . LYS B 1 77 ? 0.413 -18.781 0.937 1 96.56 77 LYS B CA 1
ATOM 1956 C C . LYS B 1 77 ? 1.928 -18.688 0.781 1 96.56 77 LYS B C 1
ATOM 1958 O O . LYS B 1 77 ? 2.566 -17.828 1.403 1 96.56 77 LYS B O 1
ATOM 1963 N N . GLU B 1 78 ? 2.436 -19.531 -0.043 1 96.75 78 GLU B N 1
ATOM 1964 C CA . GLU B 1 78 ? 3.873 -19.531 -0.292 1 96.75 78 GLU B CA 1
ATOM 1965 C C . GLU B 1 78 ? 4.312 -18.25 -0.989 1 96.75 78 GLU B C 1
ATOM 1967 O O . GLU B 1 78 ? 5.34 -17.672 -0.635 1 96.75 78 GLU B O 1
ATOM 1972 N N . ALA B 1 79 ? 3.559 -17.812 -1.987 1 97 79 ALA B N 1
ATOM 1973 C CA . ALA B 1 79 ? 3.873 -16.578 -2.693 1 97 79 ALA B CA 1
ATOM 1974 C C . ALA B 1 79 ? 3.834 -15.383 -1.746 1 97 79 ALA B C 1
ATOM 1976 O O . ALA B 1 79 ? 4.723 -14.523 -1.775 1 97 79 ALA B O 1
ATOM 1977 N N . LEU B 1 80 ? 2.84 -15.328 -0.876 1 98.19 80 LEU B N 1
ATOM 1978 C CA . LEU B 1 80 ? 2.732 -14.258 0.103 1 98.19 80 LEU B CA 1
ATOM 1979 C C . LEU B 1 80 ? 3.902 -14.289 1.08 1 98.19 80 LEU B C 1
ATOM 1981 O O . LEU B 1 80 ? 4.473 -13.25 1.414 1 98.19 80 LEU B O 1
ATOM 1985 N N . SER B 1 81 ? 4.215 -15.516 1.512 1 98.44 81 SER B N 1
ATOM 1986 C CA . SER B 1 81 ? 5.34 -15.711 2.424 1 98.44 81 SER B CA 1
ATOM 1987 C C . SER B 1 81 ? 6.629 -15.156 1.832 1 98.44 81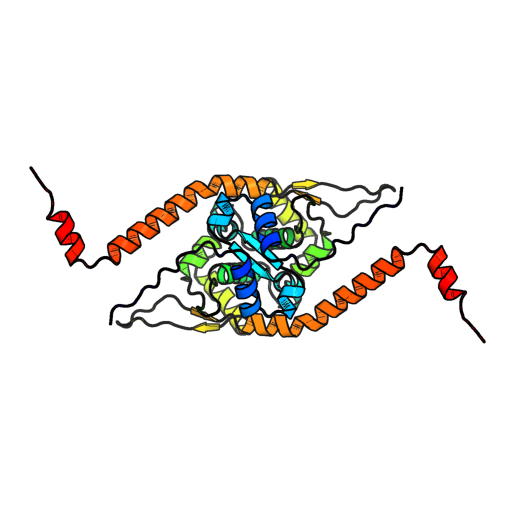 SER B C 1
ATOM 1989 O O . SER B 1 81 ? 7.367 -14.43 2.504 1 98.44 81 SER B O 1
ATOM 1991 N N . GLN B 1 82 ? 6.898 -15.422 0.602 1 97.62 82 GLN B N 1
ATOM 1992 C CA . GLN B 1 82 ? 8.117 -14.984 -0.076 1 97.62 82 GLN B CA 1
ATOM 1993 C C . GLN B 1 82 ? 8.156 -13.469 -0.211 1 97.62 82 GLN B C 1
ATOM 1995 O O . GLN B 1 82 ? 9.195 -12.844 0.018 1 97.62 82 GLN B O 1
ATOM 2000 N N . ARG B 1 83 ? 7.039 -12.852 -0.55 1 97.94 83 ARG B N 1
ATOM 2001 C CA . ARG B 1 83 ? 7 -11.398 -0.704 1 97.94 83 ARG B CA 1
ATOM 2002 C C . ARG B 1 83 ? 7.172 -10.703 0.64 1 97.94 83 ARG B C 1
ATOM 2004 O O . ARG B 1 83 ? 7.922 -9.727 0.747 1 97.94 83 ARG B O 1
ATOM 2011 N N . LEU B 1 84 ? 6.578 -11.25 1.694 1 98.5 84 LEU B N 1
ATOM 2012 C CA . LEU B 1 84 ? 6.469 -10.562 2.975 1 98.5 84 LEU B CA 1
ATOM 2013 C C . LEU B 1 84 ? 7.66 -10.883 3.869 1 98.5 84 LEU B C 1
ATOM 2015 O O . LEU B 1 84 ? 7.895 -10.195 4.867 1 98.5 84 LEU B O 1
ATOM 2019 N N . GLY B 1 85 ? 8.375 -11.938 3.572 1 97.75 85 GLY B N 1
ATOM 2020 C CA . GLY B 1 85 ? 9.438 -12.391 4.453 1 97.75 85 GLY B CA 1
ATOM 2021 C C . GLY B 1 85 ? 8.93 -13 5.746 1 97.75 85 GLY B C 1
ATOM 2022 O O . GLY B 1 85 ? 9.547 -12.852 6.801 1 97.75 85 GLY B O 1
ATOM 2023 N N . LEU B 1 86 ? 7.746 -13.531 5.715 1 98.31 86 LEU B N 1
ATOM 2024 C CA . LEU B 1 86 ? 7.117 -14.227 6.832 1 98.31 86 LEU B CA 1
ATOM 2025 C C . LEU B 1 86 ? 7.02 -15.719 6.559 1 98.31 86 LEU B C 1
ATOM 2027 O O . LEU B 1 86 ? 7.02 -16.141 5.402 1 98.31 86 LEU B O 1
ATOM 2031 N N . SER B 1 87 ? 6.977 -16.469 7.574 1 98.38 87 SER B N 1
ATOM 2032 C CA . SER B 1 87 ? 6.695 -17.891 7.375 1 98.38 87 SER B CA 1
ATOM 2033 C C . SER B 1 87 ? 5.254 -18.109 6.914 1 98.38 87 SER B C 1
ATOM 2035 O O . SER B 1 87 ? 4.391 -17.25 7.145 1 98.38 87 SER B O 1
ATOM 2037 N N . THR B 1 88 ? 5.02 -19.219 6.289 1 97.81 88 THR B N 1
ATOM 2038 C CA . THR B 1 88 ? 3.658 -19.531 5.871 1 97.81 88 THR B CA 1
ATOM 2039 C C . THR B 1 88 ? 2.717 -19.562 7.07 1 97.81 88 THR B C 1
ATOM 2041 O O . THR B 1 88 ? 1.549 -19.188 6.961 1 97.81 88 THR B O 1
ATOM 2044 N N . ARG B 1 89 ? 3.215 -20.016 8.172 1 98.25 89 ARG B N 1
ATOM 2045 C CA . ARG B 1 89 ? 2.42 -20.047 9.391 1 98.25 89 ARG B CA 1
ATOM 2046 C C . ARG B 1 89 ? 2.041 -18.641 9.836 1 98.25 89 ARG B C 1
ATOM 2048 O O . ARG B 1 89 ? 0.908 -18.406 10.258 1 98.25 89 ARG B O 1
ATOM 2055 N N . GLN B 1 90 ? 2.973 -17.703 9.812 1 98.56 90 GLN B N 1
ATOM 2056 C CA . GLN B 1 90 ? 2.701 -16.312 10.156 1 98.56 90 GLN B CA 1
ATOM 2057 C C . GLN B 1 90 ? 1.685 -15.688 9.203 1 98.56 90 GLN B C 1
ATOM 2059 O O . GLN B 1 90 ? 0.789 -14.961 9.633 1 98.56 90 GLN B O 1
ATOM 2064 N N . VAL B 1 91 ? 1.846 -15.969 7.898 1 98.44 91 VAL B N 1
ATOM 2065 C CA . VAL B 1 91 ? 0.897 -15.477 6.906 1 98.44 91 VAL B CA 1
ATOM 2066 C C . VAL B 1 91 ? -0.504 -15.992 7.23 1 98.44 91 VAL B C 1
ATOM 2068 O O . VAL B 1 91 ? -1.467 -15.219 7.234 1 98.44 91 VAL B O 1
ATOM 2071 N N . GLN B 1 92 ? -0.595 -17.281 7.543 1 98 92 GLN B N 1
ATOM 2072 C CA . GLN B 1 92 ? -1.878 -17.891 7.883 1 98 92 GLN B CA 1
ATOM 2073 C C . GLN B 1 92 ? -2.498 -17.203 9.102 1 98 92 GLN B C 1
ATOM 2075 O O . GLN B 1 92 ? -3.707 -16.969 9.141 1 98 92 GLN B O 1
ATOM 2080 N N . ARG B 1 93 ? -1.728 -16.938 10.031 1 98.44 93 ARG B N 1
ATOM 2081 C CA . ARG B 1 93 ? -2.205 -16.297 11.258 1 98.44 93 ARG B CA 1
ATOM 2082 C C . ARG B 1 93 ? -2.752 -14.898 10.969 1 98.44 93 ARG B C 1
ATOM 2084 O O . ARG B 1 93 ? -3.826 -14.539 11.453 1 98.44 93 ARG B O 1
ATOM 2091 N N . HIS B 1 94 ? -1.984 -14.102 10.227 1 98.44 94 HIS B N 1
ATOM 2092 C CA . HIS B 1 94 ? -2.428 -12.75 9.914 1 98.44 94 HIS B CA 1
ATOM 2093 C C . HIS B 1 94 ? -3.686 -12.766 9.055 1 98.44 94 HIS B C 1
ATOM 2095 O O . HIS B 1 94 ? -4.562 -11.914 9.219 1 98.44 94 HIS B O 1
ATOM 2101 N N . ILE B 1 95 ? -3.77 -13.703 8.141 1 98.12 95 ILE B N 1
ATOM 2102 C CA . ILE B 1 95 ? -4.98 -13.852 7.34 1 98.12 95 ILE B CA 1
ATOM 2103 C C . ILE B 1 95 ? -6.156 -14.211 8.25 1 98.12 95 ILE B C 1
ATOM 2105 O O . ILE B 1 95 ? -7.258 -13.688 8.086 1 98.12 95 ILE B O 1
ATOM 2109 N N . ALA B 1 96 ? -5.922 -15.125 9.211 1 98.31 96 ALA B N 1
ATOM 2110 C CA . ALA B 1 96 ? -6.957 -15.5 10.172 1 98.31 96 ALA B CA 1
ATOM 2111 C C . ALA B 1 96 ? -7.418 -14.297 10.984 1 98.31 96 ALA B C 1
ATOM 2113 O O . ALA B 1 96 ? -8.609 -14.133 11.25 1 98.31 96 ALA B O 1
ATOM 2114 N N . ASP B 1 97 ? -6.492 -13.508 11.414 1 98.44 97 ASP B N 1
ATOM 2115 C CA . ASP B 1 97 ? -6.816 -12.289 12.148 1 98.44 97 ASP B CA 1
ATOM 2116 C C . ASP B 1 97 ? -7.684 -11.352 11.312 1 98.44 97 ASP B C 1
ATOM 2118 O O . ASP B 1 97 ? -8.633 -10.75 11.82 1 98.44 97 ASP B O 1
ATOM 2122 N N . LEU B 1 98 ? -7.371 -11.156 10.031 1 98.5 98 LEU B N 1
ATOM 2123 C CA . LEU B 1 98 ? -8.133 -10.305 9.117 1 98.5 98 LEU B CA 1
ATOM 2124 C C . LEU B 1 98 ? -9.531 -10.859 8.898 1 98.5 98 LEU B C 1
ATOM 2126 O O . LEU B 1 98 ? -10.484 -10.094 8.734 1 98.5 98 LEU B O 1
ATOM 2130 N N . GLU B 1 99 ? -9.617 -12.148 8.867 1 98.25 99 GLU B N 1
ATOM 2131 C CA . GLU B 1 99 ? -10.922 -12.797 8.75 1 98.25 99 GLU B CA 1
ATOM 2132 C C . GLU B 1 99 ? -11.773 -12.547 9.992 1 98.25 99 GLU B C 1
ATOM 2134 O O . GLU B 1 99 ? -12.969 -12.258 9.883 1 98.25 99 GLU B O 1
ATOM 2139 N N . LYS B 1 100 ? -11.164 -12.703 11.125 1 98.06 100 LYS B N 1
ATOM 2140 C CA . LYS B 1 100 ? -11.859 -12.453 12.383 1 98.06 100 LYS B CA 1
ATOM 2141 C C . LYS B 1 100 ? -12.367 -11.016 12.453 1 98.06 100 LYS B C 1
ATOM 2143 O O . LYS B 1 100 ? -13.43 -10.758 13.023 1 98.06 100 LYS B O 1
ATOM 2148 N N . ALA B 1 101 ? -11.641 -10.117 11.859 1 97.75 101 ALA B N 1
ATOM 2149 C CA . ALA B 1 101 ? -12.016 -8.703 11.836 1 97.75 101 ALA B CA 1
ATOM 2150 C C . ALA B 1 101 ? -13.016 -8.422 10.719 1 97.75 101 ALA B C 1
ATOM 2152 O O . ALA B 1 101 ? -13.406 -7.27 10.508 1 97.75 101 ALA B O 1
ATOM 2153 N N . ASP B 1 102 ? -13.398 -9.438 9.922 1 98 102 ASP B N 1
ATOM 2154 C CA . ASP B 1 102 ? -14.398 -9.375 8.852 1 98 102 ASP B CA 1
ATOM 2155 C C . ASP B 1 102 ? -13.906 -8.508 7.695 1 98 102 ASP B C 1
ATOM 2157 O O . ASP B 1 102 ? -14.695 -7.82 7.051 1 98 102 ASP B O 1
ATOM 2161 N N . LEU B 1 103 ? -12.578 -8.477 7.488 1 98.62 103 LEU B N 1
ATOM 2162 C CA . LEU B 1 103 ? -12.008 -7.676 6.414 1 98.62 103 LEU B CA 1
ATOM 2163 C C . LEU B 1 103 ? -11.703 -8.539 5.191 1 98.62 103 LEU B C 1
ATOM 2165 O O . LEU B 1 103 ? -11.805 -8.07 4.055 1 98.62 103 LEU B O 1
ATOM 2169 N N . VAL B 1 104 ? -11.32 -9.766 5.434 1 98.31 104 VAL B N 1
ATOM 2170 C CA . VAL B 1 104 ? -10.969 -10.711 4.387 1 98.31 104 VAL B CA 1
ATOM 2171 C C . VAL B 1 104 ? -11.664 -12.047 4.648 1 98.31 104 VAL B C 1
ATOM 2173 O O . VAL B 1 104 ? -11.859 -12.438 5.801 1 98.31 104 VAL B O 1
ATOM 2176 N N . LYS B 1 105 ? -12.078 -12.688 3.631 1 98 105 LYS B N 1
ATOM 2177 C CA . LYS B 1 105 ? -12.609 -14.047 3.732 1 98 105 LYS B CA 1
ATOM 2178 C C . LYS B 1 105 ? -11.859 -15 2.805 1 98 105 LYS B C 1
ATOM 2180 O O . LYS B 1 105 ? -11.742 -14.742 1.604 1 98 105 LYS B O 1
ATOM 2185 N N . ARG B 1 106 ? -11.344 -16.031 3.375 1 96.38 106 ARG B N 1
ATOM 2186 C CA . ARG B 1 106 ? -10.672 -17.062 2.596 1 96.38 106 ARG B CA 1
ATOM 2187 C C . ARG B 1 106 ? -11.68 -18.062 2.039 1 96.38 106 ARG B C 1
ATOM 2189 O O . ARG B 1 106 ? -12.57 -18.516 2.754 1 96.38 106 ARG B O 1
ATOM 2196 N N . ILE B 1 107 ? -11.562 -18.375 0.761 1 95.44 107 ILE B N 1
ATOM 2197 C CA . ILE B 1 107 ? -12.414 -19.344 0.1 1 95.44 107 ILE B CA 1
ATOM 2198 C C . ILE B 1 107 ? -11.562 -20.469 -0.498 1 95.44 107 ILE B C 1
ATOM 2200 O O . ILE B 1 107 ? -10.742 -20.219 -1.39 1 95.44 107 ILE B O 1
ATOM 2204 N N . GLU B 1 108 ? -11.781 -21.594 0.002 1 92.75 108 GLU B N 1
ATOM 2205 C CA . GLU B 1 108 ? -11.008 -22.719 -0.495 1 92.75 108 GLU B CA 1
ATOM 2206 C C . GLU B 1 108 ? -11.414 -23.094 -1.921 1 92.75 108 GLU B C 1
ATOM 2208 O O . GLU B 1 108 ? -12.594 -23.016 -2.271 1 92.75 108 GLU B O 1
ATOM 2213 N N . ARG B 1 109 ? -10.375 -23.391 -2.65 1 89.69 109 ARG B N 1
ATOM 2214 C CA . ARG B 1 109 ? -10.57 -23.859 -4.016 1 89.69 109 ARG B CA 1
ATOM 2215 C C . ARG B 1 109 ? -10.078 -25.297 -4.176 1 89.69 109 ARG B C 1
ATOM 2217 O O . ARG B 1 109 ? -9.016 -25.656 -3.664 1 89.69 109 ARG B O 1
ATOM 2224 N N . ILE B 1 110 ? -10.945 -26.109 -4.73 1 88 110 ILE B N 1
ATOM 2225 C CA . ILE B 1 110 ? -10.586 -27.5 -4.961 1 88 110 ILE B CA 1
ATOM 2226 C C . ILE B 1 110 ? -10.508 -27.781 -6.461 1 88 110 ILE B C 1
ATOM 2228 O O . ILE B 1 110 ? -11.406 -27.391 -7.215 1 88 110 ILE B O 1
ATOM 2232 N N . GLY B 1 111 ? -9.383 -28.297 -6.848 1 85.38 111 GLY B N 1
ATOM 2233 C CA . GLY B 1 111 ? -9.18 -28.609 -8.25 1 85.38 111 GLY B CA 1
ATOM 2234 C C . GLY B 1 111 ? -10.062 -29.75 -8.742 1 85.38 111 GLY B C 1
ATOM 2235 O O . GLY B 1 111 ? -10.719 -30.406 -7.945 1 85.38 111 GLY B O 1
ATOM 2236 N N . ARG B 1 112 ? -10.086 -29.875 -10.031 1 85.44 112 ARG B N 1
ATOM 2237 C CA . ARG B 1 112 ? -10.898 -30.906 -10.688 1 85.44 112 ARG B CA 1
ATOM 2238 C C . ARG B 1 112 ? -10.555 -32.281 -10.164 1 85.44 112 ARG B C 1
ATOM 2240 O O . ARG B 1 112 ? -11.445 -33.125 -9.992 1 85.44 112 ARG B O 1
ATOM 2247 N N . HIS B 1 113 ? -9.328 -32.531 -9.875 1 89 113 HIS B N 1
ATOM 2248 C CA . HIS B 1 113 ? -8.891 -33.844 -9.438 1 89 113 HIS B CA 1
ATOM 2249 C C . HIS B 1 113 ? -8.82 -33.906 -7.914 1 89 113 HIS B C 1
ATOM 2251 O O . HIS B 1 113 ? -8.18 -34.812 -7.363 1 89 113 HIS B O 1
ATOM 2257 N N . GLY B 1 114 ? -9.367 -32.906 -7.27 1 83.75 114 GLY B N 1
ATOM 2258 C CA . GLY B 1 114 ? -9.484 -32.969 -5.82 1 83.75 114 GLY B CA 1
ATOM 2259 C C . GLY B 1 114 ? -8.328 -32.281 -5.105 1 83.75 114 GLY B C 1
ATOM 2260 O O . GLY B 1 114 ? -8.328 -32.156 -3.877 1 83.75 114 GLY B O 1
ATOM 2261 N N . GLY B 1 115 ? -7.316 -31.906 -5.797 1 87 115 GLY B N 1
ATOM 2262 C CA . GLY B 1 115 ? -6.18 -31.25 -5.168 1 87 115 GLY B CA 1
ATOM 2263 C C . GLY B 1 115 ? -6.488 -29.844 -4.715 1 87 115 GLY B C 1
ATOM 2264 O O . GLY B 1 115 ? -7.34 -29.172 -5.297 1 87 115 GLY B O 1
ATOM 2265 N N . LYS B 1 116 ? -5.918 -29.609 -3.596 1 86.44 116 LYS B N 1
ATOM 2266 C CA . LYS B 1 116 ? -6.129 -28.266 -3.068 1 86.44 116 LYS B CA 1
ATOM 2267 C C . LYS B 1 116 ? -5.406 -27.219 -3.916 1 86.44 116 LYS B C 1
ATOM 2269 O O . LYS B 1 116 ? -4.242 -27.406 -4.281 1 86.44 116 LYS B O 1
ATOM 2274 N N . LEU B 1 117 ? -6.125 -26.156 -4.359 1 88.62 117 LEU B N 1
ATOM 2275 C CA . LEU B 1 117 ? -5.566 -25 -5.074 1 88.62 117 LEU B CA 1
ATOM 2276 C C . LEU B 1 117 ? -5.371 -23.828 -4.133 1 88.62 117 LEU B C 1
ATOM 2278 O O . LEU B 1 117 ? -5.75 -23.875 -2.961 1 88.62 117 LEU B O 1
ATOM 2282 N N . SER B 1 118 ? -4.625 -22.859 -4.66 1 91.81 118 SER B N 1
ATOM 2283 C CA . SER B 1 118 ? -4.5 -21.641 -3.863 1 91.81 118 SER B CA 1
ATOM 2284 C C . SER B 1 118 ? -5.867 -21.094 -3.477 1 91.81 118 SER B C 1
ATOM 2286 O O . SER B 1 118 ? -6.812 -21.141 -4.27 1 91.81 118 SER B O 1
ATOM 2288 N N . ASN B 1 119 ? -5.953 -20.625 -2.256 1 93.12 119 ASN B N 1
ATOM 2289 C CA . ASN B 1 119 ? -7.195 -20.016 -1.8 1 93.12 119 ASN B CA 1
ATOM 2290 C C . ASN B 1 119 ? -7.504 -18.734 -2.564 1 93.12 119 ASN B C 1
ATOM 2292 O O . ASN B 1 119 ? -6.59 -18.062 -3.057 1 93.12 119 ASN B O 1
ATOM 2296 N N . THR B 1 120 ? -8.781 -18.484 -2.699 1 95.19 120 THR B N 1
ATOM 2297 C CA . THR B 1 120 ? -9.242 -17.172 -3.125 1 95.19 120 THR B CA 1
ATOM 2298 C C . THR B 1 120 ? -9.547 -16.281 -1.919 1 95.19 120 THR B C 1
ATOM 2300 O O . THR B 1 120 ? -10 -16.781 -0.883 1 95.19 120 THR B O 1
ATOM 2303 N N . TYR B 1 121 ? -9.336 -15.023 -2.08 1 97.69 121 TYR B N 1
ATOM 2304 C CA . TYR B 1 121 ? -9.562 -14.094 -0.981 1 97.69 121 TYR B CA 1
ATOM 2305 C C . TYR B 1 121 ? -10.617 -13.055 -1.352 1 97.69 121 TYR B C 1
ATOM 2307 O O . TYR B 1 121 ? -10.469 -12.336 -2.342 1 97.69 121 TYR B O 1
ATOM 2315 N N . ASP B 1 122 ? -11.688 -13.078 -0.593 1 97.06 122 ASP B N 1
ATOM 2316 C CA . ASP B 1 122 ? -12.766 -12.102 -0.756 1 97.06 122 ASP B CA 1
ATOM 2317 C C . ASP B 1 122 ? -12.508 -10.852 0.089 1 97.06 122 ASP B C 1
ATOM 2319 O O . ASP B 1 122 ? -12.508 -10.922 1.32 1 97.06 122 ASP B O 1
ATOM 2323 N N . LEU B 1 123 ? -12.359 -9.695 -0.533 1 97.5 123 LEU B N 1
ATOM 2324 C CA . LEU B 1 123 ? -12.031 -8.453 0.163 1 97.5 123 LEU B CA 1
ATOM 2325 C C . LEU B 1 123 ? -13.258 -7.566 0.302 1 97.5 123 LEU B C 1
ATOM 2327 O O . LEU B 1 123 ? -13.141 -6.383 0.634 1 97.5 123 LEU B O 1
ATOM 2331 N N . SER B 1 124 ? -14.461 -8.117 0.04 1 96.88 124 SER B N 1
ATOM 2332 C CA . SER B 1 124 ? -15.688 -7.332 0.118 1 96.88 124 SER B CA 1
ATOM 2333 C C . SER B 1 124 ? -15.906 -6.789 1.526 1 96.88 124 SER B C 1
ATOM 2335 O O . SER B 1 124 ? -16.516 -5.727 1.701 1 96.88 124 SER B O 1
ATOM 2337 N N . GLY B 1 125 ? -15.477 -7.555 2.531 1 98.19 125 GLY B N 1
ATOM 2338 C CA . GLY B 1 125 ? -15.555 -7.059 3.896 1 98.19 125 GLY B CA 1
ATOM 2339 C C . GLY B 1 125 ? -14.758 -5.781 4.113 1 98.19 125 GLY B C 1
ATOM 2340 O O . GLY B 1 125 ? -15.227 -4.863 4.789 1 98.19 125 GLY B O 1
ATOM 2341 N N . LEU B 1 126 ? -13.555 -5.707 3.607 1 98.5 126 LEU B N 1
ATOM 2342 C CA . LEU B 1 126 ? -12.734 -4.5 3.662 1 98.5 126 LEU B CA 1
ATOM 2343 C C . LEU B 1 126 ? -13.438 -3.336 2.967 1 98.5 126 LEU B C 1
ATOM 2345 O O . LEU B 1 126 ? -13.469 -2.223 3.496 1 98.5 126 LEU B O 1
ATOM 2349 N N . VAL B 1 127 ? -13.977 -3.58 1.807 1 98 127 VAL B N 1
ATOM 2350 C CA . VAL B 1 127 ? -14.664 -2.564 1.018 1 98 127 VAL B CA 1
ATOM 2351 C C . VAL B 1 127 ? -15.836 -1.994 1.816 1 98 127 VAL B C 1
ATOM 2353 O O . VAL B 1 127 ? -15.984 -0.774 1.926 1 98 127 VAL B O 1
ATOM 2356 N N . LYS B 1 128 ? -16.594 -2.895 2.381 1 98.44 128 LYS B N 1
ATOM 2357 C CA . LYS B 1 128 ? -17.75 -2.482 3.176 1 98.44 128 LYS B CA 1
ATOM 2358 C C . LYS B 1 128 ? -17.328 -1.63 4.367 1 98.44 128 LYS B C 1
ATOM 2360 O O . LYS B 1 128 ? -17.953 -0.617 4.672 1 98.44 128 LYS B O 1
ATOM 2365 N N . ARG B 1 129 ? -16.328 -2.066 4.984 1 98.69 129 ARG B N 1
ATOM 2366 C CA . ARG B 1 129 ? -15.844 -1.337 6.152 1 98.69 129 ARG B CA 1
ATOM 2367 C C . ARG B 1 129 ? -15.352 0.055 5.766 1 98.69 129 ARG B C 1
ATOM 2369 O O . ARG B 1 129 ? -15.609 1.029 6.477 1 98.69 129 ARG B O 1
ATOM 2376 N N . LEU B 1 130 ? -14.625 0.23 4.703 1 98.69 130 LEU B N 1
ATOM 2377 C CA . LEU B 1 130 ? -14.156 1.527 4.23 1 98.69 130 LEU B CA 1
ATOM 2378 C C . LEU B 1 130 ? -15.336 2.438 3.885 1 98.69 130 LEU B C 1
ATOM 2380 O O . LEU B 1 130 ? -15.32 3.625 4.211 1 98.69 130 LEU B O 1
ATOM 2384 N N . GLN B 1 131 ? -16.312 1.843 3.256 1 98.62 131 GLN B N 1
ATOM 2385 C CA . GLN B 1 131 ? -17.484 2.619 2.898 1 98.62 131 GLN B CA 1
ATOM 2386 C C . GLN B 1 131 ? -18.219 3.111 4.145 1 98.62 131 GLN B C 1
ATOM 2388 O O . GLN B 1 131 ? -18.75 4.227 4.164 1 98.62 131 GLN B O 1
ATOM 2393 N N . ALA B 1 132 ? -18.234 2.293 5.129 1 98.56 132 ALA B N 1
ATOM 2394 C CA . ALA B 1 132 ? -18.875 2.664 6.387 1 98.56 132 ALA B CA 1
ATOM 2395 C C . ALA B 1 132 ? -18.109 3.779 7.09 1 98.56 132 ALA B C 1
ATOM 2397 O O . ALA B 1 132 ? -18.703 4.613 7.777 1 98.56 132 ALA B O 1
ATOM 2398 N N . LEU B 1 133 ? -16.797 3.801 6.891 1 98.44 133 LEU B N 1
ATOM 2399 C CA . LEU B 1 133 ? -15.938 4.766 7.574 1 98.44 133 LEU B CA 1
ATOM 2400 C C . LEU B 1 133 ? -15.875 6.082 6.805 1 98.44 133 LEU B C 1
ATOM 2402 O O . LEU B 1 133 ? -15.555 7.125 7.375 1 98.44 133 LEU B O 1
ATOM 2406 N N . GLU B 1 134 ? -16.172 6.051 5.488 1 98.31 134 GLU B N 1
ATOM 2407 C CA . GLU B 1 134 ? -15.961 7.164 4.57 1 98.31 134 GLU B CA 1
ATOM 2408 C C . GLU B 1 134 ? -16.641 8.43 5.07 1 98.31 134 GLU B C 1
ATOM 2410 O O . GLU B 1 134 ? -16.031 9.5 5.105 1 98.31 134 GLU B O 1
ATOM 2415 N N . PRO B 1 135 ? -17.953 8.344 5.586 1 97.94 135 PRO B N 1
ATOM 2416 C CA . PRO B 1 135 ? -18.609 9.578 6.02 1 97.94 135 PRO B CA 1
ATOM 2417 C C . PRO B 1 135 ? -17.906 10.242 7.207 1 97.94 135 PRO B C 1
ATOM 2419 O O . PRO B 1 135 ? -17.844 11.469 7.281 1 97.94 135 PRO B O 1
ATOM 2422 N N . GLU B 1 136 ? -17.438 9.469 8.109 1 97.62 136 GLU B N 1
ATOM 2423 C CA . GLU B 1 136 ? -16.75 10 9.281 1 97.62 136 GLU B CA 1
ATOM 2424 C C . GLU B 1 136 ? -15.461 10.719 8.875 1 97.62 136 GLU B C 1
ATOM 2426 O O . GLU B 1 136 ? -15.188 11.828 9.344 1 97.62 136 GLU B O 1
ATOM 2431 N N . PHE B 1 137 ? -14.734 10.141 8.023 1 97.56 137 PHE B N 1
ATOM 2432 C CA . PHE B 1 137 ? -13.461 10.719 7.609 1 97.56 137 PHE B CA 1
ATOM 2433 C C . PHE B 1 137 ? -13.688 11.922 6.703 1 97.56 137 PHE B C 1
ATOM 2435 O O . PHE B 1 137 ? -12.891 12.867 6.711 1 97.56 137 PHE B O 1
ATOM 2442 N N . ARG B 1 138 ? -14.672 11.875 5.934 1 96.44 138 ARG B N 1
ATOM 2443 C CA . ARG B 1 138 ? -15.023 13.031 5.113 1 96.44 138 ARG B CA 1
ATOM 2444 C C . ARG B 1 138 ? -15.352 14.234 5.984 1 96.44 138 ARG B C 1
ATOM 2446 O O . ARG B 1 138 ? -14.93 15.359 5.684 1 96.44 138 ARG B O 1
ATOM 2453 N N . GLN B 1 139 ? -16.125 14.008 7 1 96.5 139 GLN B N 1
ATOM 2454 C CA . GLN B 1 139 ? -16.484 15.078 7.922 1 96.5 139 GLN B CA 1
ATOM 2455 C C . GLN B 1 139 ? -15.25 15.688 8.57 1 96.5 139 GLN B C 1
ATOM 2457 O O . GLN B 1 139 ? -15.141 16.906 8.703 1 96.5 139 GLN B O 1
ATOM 2462 N N . VAL B 1 140 ? -14.375 14.828 9 1 94.44 140 VAL B N 1
ATOM 2463 C CA . VAL B 1 140 ? -13.148 15.289 9.641 1 94.44 140 VAL B CA 1
ATOM 2464 C C . VAL B 1 140 ? -12.336 16.141 8.664 1 94.44 140 VAL B C 1
ATOM 2466 O O . VAL B 1 140 ? -11.781 17.172 9.047 1 94.44 140 VAL B O 1
ATOM 2469 N N . GLU B 1 141 ? -12.266 15.711 7.426 1 92.38 141 GLU B N 1
ATOM 2470 C CA . GLU B 1 141 ? -11.531 16.453 6.402 1 92.38 141 GLU B CA 1
ATOM 2471 C C . GLU B 1 141 ? -12.156 17.828 6.16 1 92.38 141 GLU B C 1
ATOM 2473 O O . GLU B 1 141 ? -11.445 18.812 5.984 1 92.38 141 GLU B O 1
ATOM 2478 N N . GLU B 1 142 ? -13.445 17.812 6.117 1 92.5 142 GLU B N 1
ATOM 2479 C CA . GLU B 1 142 ? -14.164 19.062 5.914 1 92.5 142 GLU B CA 1
ATOM 2480 C C . GLU B 1 142 ? -13.953 20.016 7.086 1 92.5 142 GLU B C 1
ATOM 2482 O O . GLU B 1 142 ? -13.734 21.219 6.887 1 92.5 142 GLU B O 1
ATOM 2487 N N . GLU B 1 143 ? -14.016 19.5 8.25 1 92.75 143 GLU B N 1
ATOM 2488 C CA . GLU B 1 143 ? -13.773 20.312 9.438 1 92.75 143 GLU B CA 1
ATOM 2489 C C . GLU B 1 143 ? -12.359 20.875 9.445 1 92.75 143 GLU B C 1
ATOM 2491 O O . GLU B 1 143 ? -12.148 22.031 9.82 1 92.75 143 GLU B O 1
ATOM 2496 N N . ASN B 1 144 ? -11.422 20.016 9.047 1 89.06 144 ASN B N 1
ATOM 2497 C CA . ASN B 1 144 ? -10.031 20.469 8.977 1 89.06 144 ASN B CA 1
ATOM 2498 C C . ASN B 1 144 ? -9.852 21.562 7.922 1 89.06 144 ASN B C 1
ATOM 2500 O O . ASN B 1 144 ? -9.109 22.516 8.133 1 89.06 144 ASN B O 1
ATOM 2504 N N . ARG B 1 145 ? -10.5 21.375 6.871 1 87.56 145 ARG B N 1
ATOM 2505 C CA . ARG B 1 145 ? -10.445 22.375 5.801 1 87.56 145 ARG B CA 1
ATOM 2506 C C . ARG B 1 145 ? -11.008 23.719 6.27 1 87.56 145 ARG B C 1
ATOM 2508 O O . ARG B 1 145 ? -10.406 24.766 6.027 1 87.56 145 ARG B O 1
ATOM 2515 N N . GLN B 1 146 ? -12.047 23.688 6.922 1 90.19 146 GLN B N 1
ATOM 2516 C CA . GLN B 1 146 ? -12.68 24.891 7.445 1 90.19 146 GLN B CA 1
ATOM 2517 C C . GLN B 1 146 ? -11.789 25.578 8.484 1 90.19 146 GLN B C 1
ATOM 2519 O O . GLN B 1 146 ? -11.641 26.797 8.477 1 90.19 146 GLN B O 1
ATOM 2524 N N . ARG B 1 147 ? -11.234 24.781 9.312 1 89.12 147 ARG B N 1
ATOM 2525 C CA . ARG B 1 147 ? -10.352 25.312 10.344 1 89.12 147 ARG B CA 1
ATOM 2526 C C . ARG B 1 147 ? -9.133 25.984 9.719 1 89.12 147 ARG B C 1
ATOM 2528 O O . ARG B 1 147 ? -8.711 27.062 10.172 1 89.12 147 ARG B O 1
ATOM 2535 N N . ARG B 1 148 ? -8.594 25.438 8.695 1 84.31 148 ARG B N 1
ATOM 2536 C CA . ARG B 1 148 ? -7.438 26 7.996 1 84.31 148 ARG B CA 1
ATOM 2537 C C . ARG B 1 148 ? -7.805 27.297 7.301 1 84.31 148 ARG B C 1
ATOM 2539 O O . ARG B 1 148 ? -7.016 28.25 7.289 1 84.31 148 ARG B O 1
ATOM 2546 N N . GLU B 1 149 ? -8.93 27.312 6.707 1 86.69 149 GLU B N 1
ATOM 2547 C CA . GLU B 1 149 ? -9.414 28.516 6.047 1 86.69 149 GLU B CA 1
ATOM 2548 C C . GLU B 1 149 ? -9.648 29.641 7.055 1 86.69 149 GLU B C 1
ATOM 2550 O O . GLU B 1 149 ? -9.383 30.812 6.766 1 86.69 149 GLU B O 1
ATOM 2555 N N . GLU B 1 150 ? -10.078 29.312 8.156 1 85.31 150 GLU B N 1
ATOM 2556 C CA . GLU B 1 150 ? -10.344 30.281 9.211 1 85.31 150 GLU B CA 1
ATOM 2557 C C . GLU B 1 150 ? -9.047 30.828 9.797 1 85.31 150 GLU B C 1
ATOM 2559 O O . GLU B 1 150 ? -8.938 32 10.086 1 85.31 150 GLU B O 1
ATOM 2564 N N . VAL B 1 151 ? -8.086 29.922 10.016 1 77.75 151 VAL B N 1
ATOM 2565 C CA . VAL B 1 151 ? -6.801 30.328 10.57 1 77.75 151 VAL B CA 1
ATOM 2566 C C . VAL B 1 151 ? -6.02 31.141 9.531 1 77.75 151 VAL B C 1
ATOM 2568 O O . VAL B 1 151 ? -5.301 32.094 9.883 1 77.75 151 VAL B O 1
ATOM 2571 N N . GLY B 1 152 ? -6.02 30.625 8.289 1 64.12 152 GLY B N 1
ATOM 2572 C CA . GLY B 1 152 ? -5.352 31.344 7.219 1 64.12 152 GLY B CA 1
ATOM 2573 C C . GLY B 1 152 ? -5.996 32.688 6.918 1 64.12 152 GLY B C 1
ATOM 2574 O O . GLY B 1 152 ? -5.434 33.5 6.188 1 64.12 152 GLY B O 1
ATOM 2575 N N . GLN B 1 153 ? -7.254 32.906 7.07 1 60.19 153 GLN B N 1
ATOM 2576 C CA . GLN B 1 153 ? -7.898 34.219 6.91 1 60.19 153 GLN B CA 1
ATOM 2577 C C . GLN B 1 153 ? -7.359 35.219 7.914 1 60.19 153 GLN B C 1
ATOM 2579 O O . GLN B 1 153 ? -7.262 34.938 9.109 1 60.19 153 GLN B O 1
ATOM 2584 N N . PRO B 1 154 ? -6.602 36.312 7.453 1 56.09 154 PRO B N 1
ATOM 2585 C CA . PRO B 1 154 ? -6.074 37.375 8.297 1 56.09 154 PRO B CA 1
ATOM 2586 C C . PRO B 1 154 ? -7.039 37.781 9.406 1 56.09 154 PRO B C 1
ATOM 2588 O O . PRO B 1 154 ? -8.258 37.719 9.227 1 56.09 154 PRO B O 1
ATOM 2591 N N . ARG B 1 155 ? -6.504 37.875 10.656 1 50.5 155 ARG B N 1
ATOM 2592 C CA . ARG B 1 155 ? -7.199 38.344 11.844 1 50.5 155 ARG B CA 1
ATOM 2593 C C . ARG B 1 155 ? -8.141 39.5 11.508 1 50.5 155 ARG B C 1
ATOM 2595 O O . ARG B 1 155 ? -9.227 39.594 12.086 1 50.5 155 ARG B O 1
ATOM 2602 N N . HIS B 1 156 ? -7.668 40.312 10.617 1 52.25 156 HIS B N 1
ATOM 2603 C CA . HIS B 1 156 ? -8.43 41.531 10.336 1 52.25 156 HIS B CA 1
ATOM 2604 C C . HIS B 1 156 ? -9.773 41.188 9.703 1 52.25 156 HIS B C 1
ATOM 2606 O O . HIS B 1 156 ? -10.781 41.844 10 1 52.25 156 HIS B O 1
ATOM 2612 N N . ARG B 1 157 ? -9.883 40.25 8.844 1 51.91 157 ARG B N 1
ATOM 2613 C CA . ARG B 1 157 ? -11.172 40 8.219 1 51.91 157 ARG B CA 1
ATOM 2614 C C . ARG B 1 157 ? -12.078 39.188 9.164 1 51.91 157 ARG B C 1
ATOM 2616 O O . ARG B 1 157 ? -13.305 39.188 8.992 1 51.91 157 ARG B O 1
ATOM 2623 N N . ARG B 1 158 ? -11.531 38.438 10.062 1 51.94 158 ARG B N 1
ATOM 2624 C CA . ARG B 1 158 ? -12.32 37.812 11.125 1 51.94 158 ARG B CA 1
ATOM 2625 C C . ARG B 1 158 ? -12.992 38.844 12 1 51.94 158 ARG B C 1
ATOM 2627 O O . ARG B 1 158 ? -14.141 38.688 12.406 1 51.94 158 ARG B O 1
ATOM 2634 N N . ARG B 1 159 ? -12.141 39.812 12.266 1 49.97 159 ARG B N 1
ATOM 2635 C CA . ARG B 1 159 ? -12.672 40.938 13.055 1 49.97 159 ARG B CA 1
ATOM 2636 C C . ARG B 1 159 ? -13.766 41.656 12.297 1 49.97 159 ARG B C 1
ATOM 2638 O O . ARG B 1 159 ? -14.758 42.094 12.898 1 49.97 159 ARG B O 1
ATOM 2645 N N . ILE B 1 160 ? -13.648 41.75 11.039 1 48.62 160 ILE B N 1
ATOM 2646 C CA . ILE B 1 160 ? -14.602 42.562 10.289 1 48.62 160 ILE B CA 1
ATOM 2647 C C . ILE B 1 160 ? -15.938 41.844 10.188 1 48.62 160 ILE B C 1
ATOM 2649 O O . ILE B 1 160 ? -17 42.438 10.352 1 48.62 160 ILE B O 1
ATOM 2653 N N . ILE B 1 161 ? -15.898 40.531 10.047 1 49.12 161 ILE B N 1
ATOM 2654 C CA . ILE B 1 161 ? -17.156 39.781 9.945 1 49.12 161 ILE B CA 1
ATOM 2655 C C . ILE B 1 161 ? -17.844 39.75 11.305 1 49.12 161 ILE B C 1
ATOM 2657 O O . ILE B 1 161 ? -19.062 39.906 11.391 1 49.12 161 ILE B O 1
ATOM 2661 N N . GLY B 1 162 ? -17.047 39.594 12.336 1 48 162 GLY B N 1
ATOM 2662 C CA . GLY B 1 162 ? -17.641 39.75 13.656 1 48 162 GLY B CA 1
ATOM 2663 C C . GLY B 1 162 ? -18.219 41.125 13.906 1 48 162 GLY B C 1
ATOM 2664 O O . GLY B 1 162 ? -19.094 41.281 14.766 1 48 162 GLY B O 1
ATOM 2665 N N . ARG B 1 163 ? -17.562 42.125 13.312 1 47.47 163 ARG B N 1
ATOM 2666 C CA . ARG B 1 163 ? -18.062 43.469 13.531 1 47.47 163 ARG B CA 1
ATOM 2667 C C . ARG B 1 163 ? -19.281 43.75 12.656 1 47.47 163 ARG B C 1
ATOM 2669 O O . ARG B 1 163 ? -19.969 44.75 12.844 1 47.47 163 ARG B O 1
ATOM 2676 N N . ILE B 1 164 ? -19.516 42.938 11.578 1 45.06 164 ILE B N 1
ATOM 2677 C CA . ILE B 1 164 ? -20.688 43.25 10.766 1 45.06 164 ILE B CA 1
ATOM 2678 C C . ILE B 1 164 ? -21.922 42.594 11.383 1 45.06 164 ILE B C 1
ATOM 2680 O O . ILE B 1 164 ? -22.234 41.438 11.102 1 45.06 164 ILE B O 1
ATOM 2684 N N . ASP B 1 165 ? -22 42.375 12.711 1 41.09 165 ASP B N 1
ATOM 2685 C CA . ASP B 1 165 ? -23.312 42.094 13.305 1 41.09 165 ASP B CA 1
ATOM 2686 C C . ASP B 1 165 ? -24.344 43.125 12.812 1 41.09 165 ASP B C 1
ATOM 2688 O O . ASP B 1 165 ? -24.219 44.312 13.086 1 41.09 165 ASP B O 1
ATOM 2692 N N . PRO B 1 166 ? -25.016 42.844 11.648 1 37.66 166 PRO B N 1
ATOM 2693 C CA . PRO B 1 166 ? -26.094 43.719 11.188 1 37.66 166 PRO B CA 1
ATOM 2694 C C . PRO B 1 166 ? -27.203 43.875 12.219 1 37.66 166 PRO B C 1
ATOM 2696 O O . PRO B 1 166 ? -27.938 42.938 12.5 1 37.66 166 PRO B O 1
ATOM 2699 N N . THR B 1 167 ? -27.031 44.156 13.445 1 33.31 167 THR B N 1
ATOM 2700 C CA . THR B 1 167 ? -28.281 44.531 14.117 1 33.31 167 THR B CA 1
ATOM 2701 C C . THR B 1 167 ? -29.047 45.562 13.305 1 33.31 167 THR B C 1
ATOM 2703 O O . THR B 1 167 ? -28.531 46.656 13.031 1 33.31 167 THR B O 1
ATOM 2706 N N . PRO B 1 168 ? -30.078 45 12.453 1 29.8 168 PRO B N 1
ATOM 2707 C CA . PRO B 1 168 ? -31.047 46.062 12.234 1 29.8 168 PRO B CA 1
ATOM 2708 C C . PRO B 1 168 ? -31.547 46.688 13.531 1 29.8 168 PRO B C 1
ATOM 2710 O O . PRO B 1 168 ? -31.531 46.031 14.578 1 29.8 168 PRO B O 1
#

InterPro domains:
  IPR036388 Winged helix-like DNA-binding domain superfamily [G3DSA:1.10.10.10] (23-151)
  IPR036390 Winged helix DNA-binding domain superfamily [SSF46785] (39-145)

Foldseek 3Di:
DQPPPVPPPVPVDDPVRVLVVVCVVPNDVVCVVDDFDDDPLCVVCCVVLVHDPLLSVLVVVLRRQCPDPVFFGFDALVVSCVVSVHDSVVSVVSQVVCVVSQQKDWAWDADPVGDTGGIGIDRVSVVVVSVVCVVVVVVVVVVVVVVCVVVSPPPVVVVVVVVPPPPD/DQPPPVPPPVPVDDPVRVVVVVCVVPNDVVCVVDDFDDDVLCVVCCVVLVHDPLLSVLVVVLRRQCPDPVFFGFDALVRSCVVSVHDSVVSVVSQVVCVVSQQKDWAWDADPVGDTGGIGIDRVSVVVVSVVCVVVVVVVVVVVVVVCVVVSPPPVVVVVVVVPPPPD

Nearest PDB structures (foldseek):
  3r0a-assembly1_A  TM=6.009E-01  e=2.010E-04  Methanosarcina mazei
  1sfx-assembly1_A  TM=5.980E-01  e=5.156E-03  Archaeoglobus fulgidus DSM 4304
  2fbh-assembly1_A  TM=5.677E-01  e=7.496E-03  Pseudomonas aeruginosa
  4zzl-assembly1_A  TM=4.247E-01  e=2.762E-03  Pseudomonas aeruginosa
  5jbr-assembly1_B  TM=4.614E-01  e=3.351E-02  Beutenbergia cavernae DSM 12333

Organism: Paramagnetospirillum magneticum (strain ATCC 700264 / AMB-1) (NCBI:txid342108)

Solvent-accessible surface area (backbone atoms only — not comparable to full-atom values): 18470 Å² total; per-residue (Å²): 134,82,79,78,74,72,68,83,70,81,61,74,62,52,35,58,56,47,43,52,46,46,30,71,53,49,32,59,75,40,48,62,71,29,64,27,78,40,44,36,55,62,55,65,38,20,44,82,71,68,37,47,35,50,49,44,34,53,52,51,52,48,47,56,56,43,80,41,74,90,42,65,21,49,68,38,60,64,57,52,16,60,27,47,70,41,52,52,68,55,48,51,50,47,51,50,53,36,33,76,69,49,29,36,41,83,40,85,36,69,39,95,86,64,45,80,47,54,37,32,42,43,53,60,38,39,33,52,50,48,55,68,45,38,63,60,53,50,50,52,51,51,53,49,50,50,51,48,51,57,67,68,44,55,70,67,60,57,50,47,55,67,64,57,63,75,73,126,134,82,80,76,73,72,68,82,69,82,61,71,63,52,36,59,57,46,44,53,45,44,30,71,54,48,30,58,74,41,48,63,70,31,63,27,80,40,45,35,55,63,55,64,37,21,43,83,70,67,38,46,35,51,48,46,35,52,51,51,53,49,47,56,56,43,80,41,76,90,42,66,20,50,68,37,61,64,57,51,15,58,26,46,70,41,52,52,67,54,49,51,50,47,51,49,52,35,33,74,70,49,29,36,42,83,40,85,36,69,40,96,87,65,45,80,46,53,37,32,41,43,52,62,39,40,32,51,51,49,52,67,45,38,62,60,52,50,50,52,50,51,52,51,51,51,50,48,52,57,66,68,43,58,69,67,59,56,50,47,56,65,64,58,62,76,73,126